Protein AF-A0A6F9C2A6-F1 (afdb_monomer)

Nearest PDB structures (foldseek):
  2x11-assembly1_A  TM=9.414E-01  e=3.893E-32  Homo sapiens
  8tv1-assembly1_C  TM=9.091E-01  e=1.666E-32  Homo sapiens
  3mbw-assembly1_A-2  TM=9.600E-01  e=3.502E-31  Homo sapiens
  4m4p-assembly1_A  TM=8.321E-01  e=1.676E-33  Homo sapiens
  8tv5-assembly1_C  TM=9.048E-01  e=1.154E-29  Homo sapiens

Solvent-accessible surface area (backbone atoms only — not comparable to full-atom values): 20161 Å² total; per-residue (Å²): 140,84,84,82,81,81,77,96,74,82,75,75,74,76,72,77,79,74,82,79,83,78,80,72,76,69,73,76,66,38,57,50,76,64,42,50,46,61,79,46,91,61,87,78,77,54,46,40,38,54,80,77,41,42,40,83,43,82,45,64,50,99,83,70,46,80,30,55,25,41,33,33,64,57,24,81,44,71,90,40,70,26,30,35,30,54,55,76,36,67,45,78,85,48,29,32,40,40,41,39,38,31,31,36,37,43,40,59,90,57,44,89,90,28,86,89,32,42,36,71,44,37,35,38,29,36,30,77,31,79,62,86,72,75,89,74,85,58,74,92,65,47,47,77,74,48,76,47,66,60,91,45,61,29,41,61,68,31,57,74,70,71,47,79,38,78,30,79,49,77,48,75,49,63,68,58,86,52,55,18,32,31,49,33,40,37,37,53,10,22,39,39,33,46,56,35,49,37,29,29,28,40,24,20,71,59,47,75,54,57,41,15,40,36,68,71,40,69,25,42,63,45,86,86,27,65,43,80,42,76,35,43,53,36,72,63,35,39,68,42,89,99,26,68,30,33,34,31,30,28,44,81,20,42,76,47,79,71,40,56,29,33,41,50,35,93,69,33,40,76,57,88,80,43,43,43,71,62,84,60,68,54,81,46,63,53,76,46,80,44,79,47,76,58,95,90,44,82,44,80,44,83,45,76,46,85,54,61,84,46,84,65,85,90,85,69,103,78,80,83,86,82,85,77,95,79,90,82,90,79,92,80,89,81,80,89,80,84,135

Foldseek 3Di:
DDDDDDDPPPPPPVPPPPPPDPPDPPVPPQKDWQDKQFVDPDDQPKAKPPPPQKDWDWDADPVRDIGIKIWGAQLQDAFAWIKIKGFWTFQPPAQKKKKKWKKAFADPVQDPRRPPREDQKKWKWKAADQDDDDSDDDPVRIDTQDIDGFPDHDHPVCVVVVHTDIGIDMTMDGSHDHRTMMMMMIDRRTTMMTRIIIMIFGWADWDQDQQWIWHIGGEDNDQFDWAKTFTHHHPQKDFDPPFTWIWTQGRSRDIDDITGHIAGHPQWDDDPSDTDGDQDFDFDWDWDWDWDADPNDIDIDTDTDGDDRDRDDPDDPDDDDDDDDDDDDDDDDDDDDDD

Mean predicted aligned error: 14.37 Å

pLDDT: mean 77.93, std 24.47, range [21.69, 98.69]

Sequence (339 aa):
MGSTSIPCLWITFSLHLCCFMNTGKAQNAKEVILLDSKAQQTELEWISSPPGGWEEISGLDENYTPIRTYQVCQVMEPNQNNWLRTSWIEKGDAQRIFVELKFTLRDCNSLPGVVGTCKETFNLYYQETDSEVGRNIRENQYVKIDTIAADESFTQGDLGERKMKLNTEVRIIGPLSRRGFYLAFQDVGACIALVSVKVYYKKCWSIIENLATFPDTVTGSEFSSLVEVEGMCVSDAEEEADNSPKMHCSAEGEWLVPIGKCICKAGFHQKGDACERECSYIHLALSSLYTVLIGGITFSILCYTPIFSIEKYYSAPNIVLIRGNRKLIGKQKMCLIQM

Secondary structure (DSSP, 8-state):
-------S-SSSSSSSSSSS---------SEEEEEETTT--S---PEEESTTSSEEEEEE-TT--EEEEEEEE-TTSSS--EEEEPPPEE-TT-SSEEEEEEEEEB-GGGSTT-TTT-BSEEEEEEEEESS---S---GGGPEEEEEEE-SS-B-HHHHHTT----EEEEEEE----SSEEEEEEEESSBEEEEEEEEEEEEEEPPEEETTEEE--EEPPSSTT-EEEEE-EEPTTEEEPTT---EEEEETTS-B---B--EEEPTTEEEETTEEEE---EEEEEEEEEEEEEETTEEEEEEEEEEEEEEE-----S------S---------------

Radius of gyration: 35.8 Å; Cα contacts (8 Å, |Δi|>4): 681; chains: 1; bounding box: 60×55×118 Å

Structure (mmCIF, N/CA/C/O backbone):
data_AF-A0A6F9C2A6-F1
#
_entry.id   AF-A0A6F9C2A6-F1
#
loop_
_atom_site.group_PDB
_atom_site.id
_atom_site.type_symbol
_atom_site.label_atom_id
_atom_site.label_alt_id
_atom_site.label_comp_id
_atom_site.label_asym_id
_atom_site.label_entity_id
_atom_site.label_seq_id
_atom_site.pdbx_PDB_ins_code
_atom_site.Cartn_x
_atom_site.Cartn_y
_atom_site.Cartn_z
_atom_site.occupancy
_atom_site.B_iso_or_equiv
_atom_site.auth_seq_id
_atom_site.auth_comp_id
_atom_site.auth_asym_id
_atom_site.auth_atom_id
_atom_site.pdbx_PDB_model_num
ATOM 1 N N . MET A 1 1 ? 27.501 33.422 66.202 1.00 31.44 1 MET A N 1
ATOM 2 C CA . MET A 1 1 ? 28.037 33.550 64.829 1.00 31.44 1 MET A CA 1
ATOM 3 C C . MET A 1 1 ? 28.208 32.131 64.319 1.00 31.44 1 MET A C 1
ATOM 5 O O . MET A 1 1 ? 29.093 31.449 64.793 1.00 31.44 1 MET A O 1
ATOM 9 N N . GLY A 1 2 ? 27.303 31.516 63.576 1.00 32.81 2 GLY A N 1
ATOM 10 C CA . GLY A 1 2 ? 26.511 31.996 62.453 1.00 32.81 2 GLY A CA 1
ATOM 11 C C . GLY A 1 2 ? 26.635 30.885 61.408 1.00 32.81 2 GLY A C 1
ATOM 12 O O . GLY A 1 2 ? 27.540 30.933 60.589 1.00 32.81 2 GLY A O 1
ATOM 13 N N . SER A 1 3 ? 25.816 29.837 61.522 1.00 27.33 3 SER A N 1
ATOM 14 C CA . SER A 1 3 ? 25.705 28.789 60.503 1.00 27.33 3 SER A CA 1
ATOM 15 C C . SER A 1 3 ? 24.346 28.967 59.843 1.00 27.33 3 SER A C 1
ATOM 17 O O . SER A 1 3 ? 23.304 28.652 60.413 1.00 27.33 3 SER A O 1
ATOM 19 N N . THR A 1 4 ? 24.364 29.628 58.694 1.00 31.27 4 THR A N 1
ATOM 20 C CA . THR A 1 4 ? 23.200 29.903 57.858 1.00 31.27 4 THR A CA 1
ATOM 21 C C . THR A 1 4 ? 22.890 28.665 57.023 1.00 31.27 4 THR A C 1
ATOM 23 O O . THR A 1 4 ? 23.599 28.384 56.058 1.00 31.27 4 THR A O 1
ATOM 26 N N . SER A 1 5 ? 21.836 27.925 57.377 1.00 34.53 5 SER A N 1
ATOM 27 C CA . SER A 1 5 ? 21.241 26.934 56.479 1.00 34.53 5 SER A CA 1
ATOM 28 C C . SER A 1 5 ? 20.410 27.656 55.419 1.00 34.53 5 SER A C 1
ATOM 30 O O . SER A 1 5 ? 19.420 28.317 55.736 1.00 34.53 5 SER A O 1
ATOM 32 N N . ILE A 1 6 ? 20.829 27.539 54.165 1.00 39.66 6 ILE A N 1
ATOM 33 C CA . ILE A 1 6 ? 20.101 28.036 52.997 1.00 39.66 6 ILE A CA 1
ATOM 34 C C . ILE A 1 6 ? 18.871 27.129 52.782 1.00 39.66 6 ILE A C 1
ATOM 36 O O . ILE A 1 6 ? 19.017 25.905 52.830 1.00 39.66 6 ILE A O 1
ATOM 40 N N . PRO A 1 7 ? 17.660 27.683 52.590 1.00 38.56 7 PRO A N 1
ATOM 41 C CA . PRO A 1 7 ? 16.431 26.904 52.570 1.00 38.56 7 PRO A CA 1
ATOM 42 C C . PRO A 1 7 ? 16.223 26.179 51.235 1.00 38.56 7 PRO A C 1
ATOM 44 O O . PRO A 1 7 ? 16.373 26.738 50.148 1.00 38.56 7 PRO A O 1
ATOM 47 N N . CYS A 1 8 ? 15.821 24.918 51.360 1.00 41.38 8 CYS A N 1
ATOM 48 C CA . CYS A 1 8 ? 15.476 23.960 50.315 1.00 41.38 8 CYS A CA 1
ATOM 49 C C . CYS A 1 8 ? 14.142 24.337 49.629 1.00 41.38 8 CYS A C 1
ATOM 51 O O . CYS A 1 8 ? 13.140 23.644 49.773 1.00 41.38 8 CYS A O 1
ATOM 53 N N . LEU A 1 9 ? 14.094 25.490 48.953 1.00 39.38 9 LEU A N 1
ATOM 54 C CA . LEU A 1 9 ? 12.869 26.053 48.353 1.00 39.38 9 LEU A CA 1
ATOM 55 C C . LEU A 1 9 ? 12.968 26.311 46.839 1.00 39.38 9 LEU A C 1
ATOM 57 O O . LEU A 1 9 ? 12.083 26.929 46.263 1.00 39.38 9 LEU A O 1
ATOM 61 N N . TRP A 1 10 ? 14.014 25.805 46.177 1.00 36.22 10 TRP A N 1
ATOM 62 C CA . TRP A 1 10 ? 14.260 26.035 44.743 1.00 36.22 10 TRP A CA 1
ATOM 63 C C . TRP A 1 10 ? 14.290 24.757 43.888 1.00 36.22 10 TRP A C 1
ATOM 65 O O . TRP A 1 10 ? 14.715 24.797 42.739 1.00 36.22 10 TRP A O 1
ATOM 75 N N . ILE A 1 11 ? 13.816 23.619 44.415 1.00 42.59 11 ILE A N 1
ATOM 76 C CA . ILE A 1 11 ? 13.741 22.347 43.661 1.00 42.59 11 ILE A CA 1
ATOM 77 C C . ILE A 1 11 ? 12.289 21.951 43.326 1.00 42.59 11 ILE A C 1
ATOM 79 O O . ILE A 1 11 ? 12.055 21.112 42.463 1.00 42.59 11 ILE A O 1
ATOM 83 N N . THR A 1 12 ? 11.283 22.606 43.910 1.00 43.72 12 THR A N 1
ATOM 84 C CA . THR A 1 12 ? 9.866 22.270 43.675 1.00 43.72 12 THR A CA 1
ATOM 85 C C . THR A 1 12 ? 9.203 23.051 42.536 1.00 43.72 12 THR A C 1
ATOM 87 O O . THR A 1 12 ? 8.093 22.706 42.147 1.00 43.72 12 THR A O 1
ATOM 90 N N . PHE A 1 13 ? 9.867 24.051 41.942 1.00 38.31 13 PHE A N 1
ATOM 91 C CA . PHE A 1 13 ? 9.277 24.862 40.863 1.00 38.31 13 PHE A CA 1
ATOM 92 C C . PHE A 1 13 ? 9.618 24.375 39.438 1.00 38.31 13 PHE A C 1
ATOM 94 O O . PHE A 1 13 ? 8.972 24.784 38.479 1.00 38.31 13 PHE A O 1
ATOM 101 N N . SER A 1 14 ? 10.562 23.439 39.282 1.00 42.00 14 SER A N 1
ATOM 102 C CA . SER A 1 14 ? 10.986 22.928 37.962 1.00 42.00 14 SER A CA 1
ATOM 103 C C . SER A 1 14 ? 10.338 21.598 37.551 1.00 42.00 14 SER A C 1
ATOM 105 O O . SER A 1 14 ? 10.599 21.112 36.456 1.00 42.00 14 SER A O 1
ATOM 107 N N . LEU A 1 15 ? 9.479 21.007 38.392 1.00 39.06 15 LEU A N 1
ATOM 108 C CA . LEU A 1 15 ? 8.750 19.764 38.077 1.00 39.06 15 LEU A CA 1
ATOM 109 C C . LEU A 1 15 ? 7.266 19.967 37.727 1.00 39.06 15 LEU A C 1
ATOM 111 O O . LEU A 1 15 ? 6.595 19.012 37.348 1.00 39.06 15 LEU A O 1
ATOM 115 N N . HIS A 1 16 ? 6.753 21.200 37.779 1.00 40.81 16 HIS A N 1
ATOM 116 C CA . HIS A 1 16 ? 5.361 21.509 37.419 1.00 40.81 16 HIS A CA 1
ATOM 117 C C . HIS A 1 16 ? 5.175 22.180 36.052 1.00 40.81 16 HIS A C 1
ATOM 119 O O . HIS A 1 16 ? 4.058 22.545 35.700 1.00 40.81 16 HIS A O 1
ATOM 125 N N . LEU A 1 17 ? 6.232 22.252 35.237 1.00 41.78 17 LEU A N 1
ATOM 126 C CA . LEU A 1 17 ? 6.160 22.776 33.869 1.00 41.78 17 LEU A CA 1
ATOM 127 C C . LEU A 1 17 ? 6.695 21.801 32.804 1.00 41.78 17 LEU A C 1
ATOM 129 O O . LEU A 1 17 ? 7.144 22.234 31.750 1.00 41.78 17 LEU A O 1
ATOM 133 N N . CYS A 1 18 ? 6.651 20.489 33.071 1.00 36.38 18 CYS A N 1
ATOM 134 C CA . CYS A 1 18 ? 7.039 19.456 32.095 1.00 36.38 18 CYS A CA 1
ATOM 135 C C . CYS A 1 18 ? 5.979 18.360 31.867 1.00 36.38 18 CYS A C 1
ATOM 137 O O . CYS A 1 18 ? 6.211 17.445 31.087 1.00 36.38 18 CYS A O 1
ATOM 139 N N . CYS A 1 19 ? 4.808 18.446 32.512 1.00 38.97 19 CYS A N 1
ATOM 140 C CA . CYS A 1 19 ? 3.733 17.452 32.351 1.00 38.97 19 CYS A CA 1
ATOM 141 C C . CYS A 1 19 ? 2.502 17.970 31.594 1.00 38.97 19 CYS A C 1
ATOM 143 O O . CYS A 1 19 ? 1.494 17.272 31.527 1.00 38.97 19 CYS A O 1
ATOM 145 N N . PHE A 1 20 ? 2.566 19.161 30.998 1.00 41.53 20 PHE A N 1
ATOM 146 C CA . PHE A 1 20 ? 1.527 19.627 30.085 1.00 41.53 20 PHE A CA 1
ATOM 147 C C . PHE A 1 20 ? 2.041 19.572 28.649 1.00 41.53 20 PHE A C 1
ATOM 149 O O . PHE A 1 20 ? 3.034 20.208 28.319 1.00 41.53 20 PHE A O 1
ATOM 156 N N . MET A 1 21 ? 1.292 18.835 27.823 1.00 40.78 21 MET A N 1
ATOM 157 C CA . MET A 1 21 ? 1.439 18.666 26.371 1.00 40.78 21 MET A CA 1
ATOM 158 C C . MET A 1 21 ? 2.407 17.568 25.914 1.00 40.78 21 MET A C 1
ATOM 160 O O . MET A 1 21 ? 3.351 17.800 25.171 1.00 40.78 21 MET A O 1
ATOM 164 N N . ASN A 1 22 ? 2.065 16.328 26.255 1.00 41.03 22 ASN A N 1
ATOM 165 C CA . ASN A 1 22 ? 2.162 15.237 25.287 1.00 41.03 22 ASN A CA 1
ATOM 166 C C . ASN A 1 22 ? 0.854 14.435 25.312 1.00 41.03 22 ASN A C 1
ATOM 168 O O . ASN A 1 22 ? 0.813 13.256 25.645 1.00 41.03 22 ASN A O 1
ATOM 172 N N . THR A 1 23 ? -0.255 15.091 24.956 1.00 39.47 23 THR A N 1
ATOM 173 C CA . THR A 1 23 ? -1.352 14.354 24.325 1.00 39.47 23 THR A CA 1
ATOM 174 C C . THR A 1 23 ? -0.844 14.001 22.941 1.00 39.47 23 THR A C 1
ATOM 176 O O . THR A 1 23 ? -0.934 14.805 22.010 1.00 39.47 23 THR A O 1
ATOM 179 N N . GLY A 1 24 ? -0.213 12.833 22.841 1.00 35.81 24 GLY A N 1
ATOM 180 C CA . GLY A 1 24 ? 0.103 12.234 21.564 1.00 35.81 24 GLY A CA 1
ATOM 181 C C . GLY A 1 24 ? -1.188 12.153 20.766 1.00 35.81 24 GLY A C 1
ATOM 182 O O . GLY A 1 24 ? -1.996 11.254 20.969 1.00 35.81 24 GLY A O 1
ATOM 183 N N . LYS A 1 25 ? -1.369 13.071 19.814 1.00 37.00 25 LYS A N 1
ATOM 184 C CA . LYS A 1 25 ? -1.994 12.687 18.558 1.00 37.00 25 LYS A CA 1
ATOM 185 C C . LYS A 1 25 ? -1.017 11.701 17.937 1.00 37.00 25 LYS A C 1
ATOM 187 O O . LYS A 1 25 ? -0.197 12.075 17.105 1.00 37.00 25 LYS A O 1
ATOM 192 N N . ALA A 1 26 ? -1.077 10.447 18.381 1.00 37.69 26 ALA A N 1
ATOM 193 C CA . ALA A 1 26 ? -0.780 9.362 17.478 1.00 37.69 26 ALA A CA 1
ATOM 194 C C . ALA A 1 26 ? -1.750 9.601 16.322 1.00 37.69 26 ALA A C 1
ATOM 196 O O . ALA A 1 26 ? -2.958 9.412 16.463 1.00 37.69 26 ALA A O 1
ATOM 197 N N . GLN A 1 27 ? -1.254 10.170 15.222 1.00 42.03 27 GLN A N 1
ATOM 198 C CA . GLN A 1 27 ? -1.926 9.983 13.952 1.00 42.03 27 GLN A CA 1
ATOM 199 C C . GLN A 1 27 ? -2.046 8.471 13.839 1.00 42.03 27 GLN A C 1
ATOM 201 O O . GLN A 1 27 ? -1.038 7.793 13.655 1.00 42.03 27 GLN A O 1
ATOM 206 N N . ASN A 1 28 ? -3.247 7.950 14.090 1.00 50.88 28 ASN A N 1
ATOM 207 C CA . ASN A 1 28 ? -3.578 6.560 13.850 1.00 50.88 28 ASN A CA 1
ATOM 208 C C . ASN A 1 28 ? -3.325 6.373 12.359 1.00 50.88 28 ASN A C 1
ATOM 210 O O . ASN A 1 28 ? -4.127 6.807 11.530 1.00 50.88 28 ASN A O 1
ATOM 214 N N . ALA A 1 29 ? -2.133 5.889 12.013 1.00 61.62 29 ALA A N 1
ATOM 215 C CA . ALA A 1 29 ? -1.739 5.708 10.635 1.00 61.62 29 ALA A CA 1
ATOM 216 C C . ALA A 1 29 ? -2.679 4.644 10.092 1.00 61.62 29 ALA A C 1
ATOM 218 O O . ALA A 1 29 ? -2.514 3.475 10.404 1.00 61.62 29 ALA A O 1
ATOM 219 N N . LYS A 1 30 ? -3.710 5.041 9.338 1.00 84.06 30 LYS A N 1
ATOM 220 C CA . LYS A 1 30 ? -4.773 4.157 8.811 1.00 84.06 30 LYS A CA 1
ATOM 221 C C . LYS A 1 30 ? -4.236 2.982 7.982 1.00 84.06 30 LYS A C 1
ATOM 223 O O . LYS A 1 30 ? -4.985 2.084 7.616 1.00 84.06 30 LYS A O 1
ATOM 228 N N . GLU A 1 31 ? -2.949 3.027 7.664 1.00 93.00 31 GLU A N 1
ATOM 229 C CA . GLU A 1 31 ? -2.211 2.126 6.805 1.00 93.00 31 GLU A CA 1
ATOM 230 C C . GLU A 1 31 ? -1.308 1.220 7.643 1.00 93.00 31 GLU A C 1
ATOM 232 O O . GLU A 1 31 ? -0.523 1.688 8.469 1.00 93.00 31 GLU A O 1
ATOM 237 N N . VAL A 1 32 ? -1.376 -0.080 7.382 1.00 93.94 32 VAL A N 1
ATOM 238 C CA . VAL A 1 32 ? -0.422 -1.064 7.885 1.00 93.94 32 VAL A CA 1
ATOM 239 C C . VAL A 1 32 ? 0.526 -1.416 6.748 1.00 93.94 32 VAL A C 1
ATOM 241 O O . VAL A 1 32 ? 0.108 -1.966 5.727 1.00 93.94 32 VAL A O 1
ATOM 244 N N . ILE A 1 33 ? 1.799 -1.063 6.919 1.00 94.94 33 ILE A N 1
ATOM 245 C CA . ILE A 1 33 ? 2.839 -1.246 5.906 1.00 94.94 33 ILE A CA 1
ATOM 246 C C . ILE A 1 33 ? 3.288 -2.707 5.874 1.00 94.94 33 ILE A C 1
ATOM 248 O O . ILE A 1 33 ? 3.678 -3.260 6.898 1.00 94.94 33 ILE A O 1
ATOM 252 N N . LEU A 1 34 ? 3.252 -3.308 4.686 1.00 94.81 34 LEU A N 1
ATOM 253 C CA . LEU A 1 34 ? 3.754 -4.656 4.408 1.00 94.81 34 LEU A CA 1
ATOM 254 C C . LEU A 1 34 ? 5.145 -4.634 3.764 1.00 94.81 34 LEU A C 1
ATOM 256 O O . LEU A 1 34 ? 5.946 -5.536 3.982 1.00 94.81 34 LEU A O 1
ATOM 260 N N . LEU A 1 35 ? 5.431 -3.606 2.964 1.00 95.00 35 LEU A N 1
ATOM 261 C CA . LEU A 1 35 ? 6.734 -3.368 2.347 1.00 95.00 35 LEU A CA 1
ATOM 262 C C . LEU A 1 35 ? 6.941 -1.861 2.206 1.00 95.00 35 LEU A C 1
ATOM 264 O O . LEU A 1 35 ? 6.051 -1.162 1.730 1.00 95.00 35 LEU A O 1
ATOM 268 N N . ASP A 1 36 ? 8.121 -1.373 2.566 1.00 94.25 36 ASP A N 1
ATOM 269 C CA . ASP A 1 36 ? 8.571 -0.022 2.238 1.00 94.25 36 ASP A CA 1
ATOM 270 C C . ASP A 1 36 ? 10.047 -0.082 1.846 1.00 94.25 36 ASP A C 1
ATOM 272 O O . ASP A 1 36 ? 10.926 -0.276 2.690 1.00 94.25 36 ASP A O 1
ATOM 276 N N . SER A 1 37 ? 10.316 0.071 0.549 1.00 93.12 37 SER A N 1
ATOM 277 C CA . SER A 1 37 ? 11.676 -0.013 0.015 1.00 93.12 37 SER A CA 1
ATOM 278 C C . SER A 1 37 ? 12.589 1.122 0.492 1.00 93.12 37 SER A C 1
ATOM 280 O O . SER A 1 37 ? 13.805 0.965 0.447 1.00 93.12 37 SER A O 1
ATOM 282 N N . LYS A 1 38 ? 12.044 2.260 0.949 1.00 89.06 38 LYS A N 1
ATOM 283 C CA . LYS A 1 38 ? 12.845 3.379 1.476 1.00 89.06 38 LYS A CA 1
ATOM 284 C C . LYS A 1 38 ? 13.252 3.180 2.929 1.00 89.06 38 LYS A C 1
ATOM 286 O O . LYS A 1 38 ? 14.298 3.674 3.338 1.00 89.06 38 LYS A O 1
ATOM 291 N N . ALA A 1 39 ? 12.436 2.475 3.709 1.00 83.06 39 ALA A N 1
ATOM 292 C CA . ALA A 1 39 ? 12.723 2.209 5.117 1.00 83.06 39 ALA A CA 1
ATOM 293 C C . ALA A 1 39 ? 13.878 1.206 5.308 1.00 83.06 39 ALA A C 1
ATOM 295 O O . ALA A 1 39 ? 14.475 1.135 6.385 1.00 83.06 39 ALA A O 1
ATOM 296 N N . GLN A 1 40 ? 14.205 0.429 4.273 1.00 73.69 40 GLN A N 1
ATOM 297 C CA . GLN A 1 40 ? 15.212 -0.619 4.339 1.00 73.69 40 GLN A CA 1
ATOM 298 C C . GLN A 1 40 ? 16.614 -0.066 4.032 1.00 73.69 40 GLN A C 1
ATOM 300 O O . GLN A 1 40 ? 16.921 0.343 2.917 1.00 73.69 40 GLN A O 1
ATOM 305 N N . GLN A 1 41 ? 17.484 -0.055 5.047 1.00 63.56 41 GLN A N 1
ATOM 306 C CA . GLN A 1 41 ? 18.858 0.466 4.932 1.00 63.56 41 GLN A CA 1
ATOM 307 C C . GLN A 1 41 ? 19.844 -0.552 4.312 1.00 63.56 41 GLN A C 1
ATOM 309 O O . GLN A 1 41 ? 20.916 -0.180 3.825 1.00 63.56 41 GLN A O 1
ATOM 314 N N . THR A 1 42 ? 19.497 -1.842 4.312 1.00 71.44 42 THR A N 1
ATOM 315 C CA . THR A 1 42 ? 20.293 -2.943 3.734 1.00 71.44 42 THR A CA 1
ATOM 316 C C . THR A 1 42 ? 19.862 -3.270 2.301 1.00 71.44 42 THR A C 1
ATOM 318 O O . THR A 1 42 ? 18.894 -2.699 1.809 1.00 71.44 42 THR A O 1
ATOM 321 N N . GLU A 1 43 ? 20.582 -4.176 1.625 1.00 70.69 43 GLU A N 1
ATOM 322 C CA . GLU A 1 43 ? 20.183 -4.700 0.307 1.00 70.69 43 GLU A CA 1
ATOM 323 C C . GLU A 1 43 ? 18.732 -5.195 0.347 1.00 70.69 43 GLU A C 1
ATOM 325 O O . GLU A 1 43 ? 18.328 -5.879 1.290 1.00 70.69 43 GLU A O 1
ATOM 330 N N . LEU A 1 44 ? 17.945 -4.799 -0.660 1.00 76.44 44 LEU A N 1
ATOM 331 C CA . LEU A 1 44 ? 16.545 -5.212 -0.802 1.00 76.44 44 LEU A CA 1
ATOM 332 C C . LEU A 1 44 ? 16.442 -6.677 -1.266 1.00 76.44 44 LEU A C 1
ATOM 334 O O . LEU A 1 44 ? 15.405 -7.309 -1.075 1.00 76.44 44 LEU A O 1
ATOM 338 N N . GLU A 1 45 ? 17.523 -7.209 -1.851 1.00 85.25 45 GLU A N 1
ATOM 339 C CA . GLU A 1 45 ? 17.657 -8.576 -2.377 1.00 85.25 45 GLU A CA 1
ATOM 340 C C . GLU A 1 45 ? 16.587 -8.959 -3.418 1.00 85.25 45 GLU A C 1
ATOM 342 O O . GLU A 1 45 ? 16.242 -10.133 -3.589 1.00 85.25 45 GLU A O 1
ATOM 347 N N . TRP A 1 46 ? 16.060 -7.973 -4.150 1.00 94.19 46 TRP A N 1
ATOM 348 C CA . TRP A 1 46 ? 15.112 -8.236 -5.227 1.00 94.19 46 TRP A CA 1
ATOM 349 C C . TRP A 1 46 ? 15.802 -8.909 -6.407 1.00 94.19 46 TRP A C 1
ATOM 351 O O . TRP A 1 46 ? 16.989 -8.726 -6.679 1.00 94.19 46 TRP A O 1
ATOM 361 N N . ILE A 1 47 ? 15.039 -9.727 -7.121 1.00 94.81 47 ILE A N 1
ATOM 362 C CA . ILE A 1 47 ? 15.586 -10.583 -8.166 1.00 94.81 47 ILE A CA 1
ATOM 363 C C . ILE A 1 47 ? 15.353 -9.943 -9.523 1.00 94.81 47 ILE A C 1
ATOM 365 O O . ILE A 1 47 ? 14.212 -9.760 -9.942 1.00 94.81 47 ILE A O 1
ATOM 369 N N . SER A 1 48 ? 16.455 -9.662 -10.209 1.00 95.44 48 SER A N 1
ATOM 370 C CA . SER A 1 48 ? 16.491 -9.176 -11.586 1.00 95.44 48 SER A CA 1
ATOM 371 C C . SER A 1 48 ? 16.661 -10.351 -12.558 1.00 95.44 48 SER A C 1
ATOM 373 O O . SER A 1 48 ? 17.504 -11.230 -12.343 1.00 95.44 48 SER A O 1
ATOM 375 N N . SER A 1 49 ? 15.842 -10.404 -13.610 1.00 95.00 49 SER A N 1
ATOM 376 C CA . SER A 1 49 ? 15.910 -11.417 -14.666 1.00 95.00 49 SER A CA 1
ATOM 377 C C . SER A 1 49 ? 15.642 -10.791 -16.043 1.00 95.00 49 SER A C 1
ATOM 379 O O . SER A 1 49 ? 14.563 -10.235 -16.235 1.00 95.00 49 SER A O 1
ATOM 381 N N . PRO A 1 50 ? 16.572 -10.891 -17.010 1.00 94.38 50 PRO A N 1
ATOM 382 C CA . PRO A 1 50 ? 17.923 -11.440 -16.873 1.00 94.38 50 PRO A CA 1
ATOM 383 C C . PRO A 1 50 ? 18.792 -10.618 -15.896 1.00 94.38 50 PRO A C 1
ATOM 385 O O . PRO A 1 50 ? 18.497 -9.449 -15.644 1.00 94.38 50 PRO A O 1
ATOM 388 N N . PRO A 1 51 ? 19.869 -11.201 -15.331 1.00 90.62 51 PRO A N 1
ATOM 389 C CA . PRO A 1 51 ? 20.818 -10.439 -14.523 1.00 90.62 51 PRO A CA 1
ATOM 390 C C . PRO A 1 51 ? 21.382 -9.254 -15.319 1.00 90.62 51 PRO A C 1
ATOM 392 O O . PRO A 1 51 ? 21.815 -9.437 -16.455 1.00 90.62 51 PRO A O 1
ATOM 395 N N . GLY A 1 52 ? 21.377 -8.057 -14.729 1.00 85.56 52 GLY A N 1
ATOM 396 C CA . GLY A 1 52 ? 21.797 -6.818 -15.401 1.00 85.56 52 GLY A CA 1
ATOM 397 C C . GLY A 1 52 ? 20.698 -6.119 -16.214 1.00 85.56 52 GLY A C 1
ATOM 398 O O . GLY A 1 52 ? 20.964 -5.082 -16.810 1.00 85.56 52 GLY A O 1
ATOM 399 N N . GLY A 1 53 ? 19.469 -6.653 -16.235 1.00 92.31 53 GLY A N 1
ATOM 400 C CA . GLY A 1 53 ? 18.298 -5.933 -16.742 1.00 92.31 53 GLY A CA 1
ATOM 401 C C . GLY A 1 53 ? 17.976 -4.742 -15.842 1.00 92.31 53 GLY A C 1
ATOM 402 O O . GLY A 1 53 ? 18.248 -3.592 -16.175 1.00 92.31 53 GLY A O 1
ATOM 403 N N . TRP A 1 54 ? 17.447 -5.046 -14.658 1.00 96.25 54 TRP A N 1
ATOM 404 C CA . TRP A 1 54 ? 17.317 -4.082 -13.568 1.00 96.25 54 TRP A CA 1
ATOM 405 C C . TRP A 1 54 ? 18.560 -4.081 -12.688 1.00 96.25 54 TRP A C 1
ATOM 407 O O . TRP A 1 54 ? 19.018 -5.148 -12.263 1.00 96.25 54 TRP A O 1
ATOM 417 N N . GLU A 1 55 ? 19.055 -2.889 -12.377 1.00 95.00 55 GLU A N 1
ATOM 418 C CA . GLU A 1 55 ? 20.233 -2.663 -11.544 1.00 95.00 55 GLU A CA 1
ATOM 419 C C . GLU A 1 55 ? 19.856 -1.906 -10.272 1.00 95.00 55 GLU A C 1
ATOM 421 O O . GLU A 1 55 ? 19.129 -0.913 -10.320 1.00 95.00 55 GLU A O 1
ATOM 426 N N . GLU A 1 56 ? 20.366 -2.371 -9.131 1.00 92.81 56 GLU A N 1
ATOM 427 C CA . GLU A 1 56 ? 20.251 -1.650 -7.865 1.00 92.81 56 GLU A CA 1
ATOM 428 C C . GLU A 1 56 ? 21.289 -0.527 -7.821 1.00 92.81 56 GLU A C 1
ATOM 430 O O . GLU A 1 56 ? 22.485 -0.762 -8.005 1.00 92.81 56 GLU A O 1
ATOM 435 N N . ILE A 1 57 ? 20.838 0.694 -7.554 1.00 90.50 57 ILE A N 1
ATOM 436 C CA . ILE A 1 57 ? 21.689 1.872 -7.417 1.00 90.50 57 ILE A CA 1
ATOM 437 C C . ILE A 1 57 ? 21.361 2.622 -6.123 1.00 90.50 57 ILE A C 1
ATOM 439 O O . ILE A 1 57 ? 20.241 2.589 -5.612 1.00 90.50 57 ILE A O 1
ATOM 443 N N . SER A 1 58 ? 22.351 3.331 -5.589 1.00 87.94 58 SER A N 1
ATOM 444 C CA . SER A 1 58 ? 22.138 4.239 -4.461 1.00 87.94 58 SER A CA 1
ATOM 445 C C . SER A 1 58 ? 21.644 5.591 -4.972 1.00 87.94 58 SER A C 1
ATOM 447 O O . SER A 1 58 ? 22.305 6.230 -5.792 1.00 87.94 58 SER A O 1
ATOM 449 N N . GLY A 1 59 ? 20.501 6.039 -4.464 1.00 83.88 59 GLY A N 1
ATOM 450 C CA . GLY A 1 59 ? 19.902 7.342 -4.732 1.00 83.88 59 GLY A CA 1
ATOM 451 C C . GLY A 1 59 ? 19.771 8.198 -3.471 1.00 83.88 59 GLY A C 1
ATOM 452 O O . GLY A 1 59 ? 20.144 7.794 -2.369 1.00 83.88 59 GLY A O 1
ATOM 453 N N . LEU A 1 60 ? 19.217 9.396 -3.644 1.00 83.56 60 LEU A N 1
ATOM 454 C CA . LEU A 1 60 ? 18.789 10.272 -2.555 1.00 83.56 60 LEU A CA 1
ATOM 455 C C . LEU A 1 60 ? 17.291 10.528 -2.703 1.00 83.56 60 LEU A C 1
ATOM 457 O O . LEU A 1 60 ? 16.803 10.698 -3.822 1.00 83.56 60 LEU A O 1
ATOM 461 N N . ASP A 1 61 ? 16.566 10.551 -1.591 1.00 80.31 61 ASP A N 1
ATOM 462 C CA . ASP A 1 61 ? 15.171 10.982 -1.589 1.00 80.31 61 ASP A CA 1
ATOM 463 C C . ASP A 1 61 ? 15.037 12.519 -1.554 1.00 80.31 61 ASP A C 1
ATOM 465 O O . ASP A 1 61 ? 16.024 13.256 -1.544 1.00 80.31 61 ASP A O 1
ATOM 469 N N . GLU A 1 62 ? 13.796 13.015 -1.529 1.00 80.62 62 GLU A N 1
ATOM 470 C CA . GLU A 1 62 ? 13.471 14.450 -1.452 1.00 80.62 62 GLU A CA 1
ATOM 471 C C . GLU A 1 62 ? 14.079 15.148 -0.219 1.00 80.62 62 GLU A C 1
ATOM 473 O O . GLU A 1 62 ? 14.329 16.352 -0.248 1.00 80.62 62 GLU A O 1
ATOM 478 N N . ASN A 1 63 ? 14.348 14.390 0.849 1.00 83.75 63 ASN A N 1
ATOM 479 C CA . ASN A 1 63 ? 14.935 14.865 2.099 1.00 83.75 63 ASN A CA 1
ATOM 480 C C . ASN A 1 63 ? 16.453 14.631 2.164 1.00 83.75 63 ASN A C 1
ATOM 482 O O . ASN A 1 63 ? 17.041 14.762 3.237 1.00 83.75 63 ASN A O 1
ATOM 486 N N . TYR A 1 64 ? 17.097 14.292 1.040 1.00 81.75 64 TYR A N 1
ATOM 487 C CA . TYR A 1 64 ? 18.524 13.961 0.950 1.00 81.75 64 TYR A CA 1
ATOM 488 C C . TYR A 1 64 ? 18.944 12.748 1.792 1.00 81.75 64 TYR A C 1
ATOM 490 O O . TYR A 1 64 ? 20.114 12.603 2.155 1.00 81.75 64 TYR A O 1
ATOM 498 N N . THR A 1 65 ? 18.007 11.851 2.082 1.00 85.88 65 THR A N 1
ATOM 499 C CA . THR A 1 65 ? 18.290 10.584 2.752 1.00 85.88 65 THR A CA 1
ATOM 500 C C . THR A 1 65 ? 18.783 9.574 1.717 1.00 85.88 65 THR A C 1
ATOM 502 O O . THR A 1 65 ? 18.140 9.423 0.674 1.00 85.88 65 THR A O 1
ATOM 505 N N . PRO A 1 66 ? 19.900 8.866 1.969 1.00 86.62 66 PRO A N 1
ATOM 506 C CA . PRO A 1 66 ? 20.332 7.762 1.122 1.00 86.62 66 PRO A CA 1
ATOM 507 C C . PRO A 1 66 ? 19.259 6.678 1.047 1.00 86.62 66 PRO A C 1
ATOM 509 O O . PRO A 1 66 ? 18.826 6.158 2.073 1.00 86.62 66 PRO A O 1
ATOM 512 N N . ILE A 1 67 ? 18.857 6.331 -0.170 1.00 89.62 67 ILE A N 1
ATOM 513 C CA . ILE A 1 67 ? 17.879 5.280 -0.459 1.00 89.62 67 ILE A CA 1
ATOM 514 C C . ILE A 1 67 ? 18.437 4.339 -1.522 1.00 89.62 67 ILE A C 1
ATOM 516 O O . ILE A 1 67 ? 19.295 4.721 -2.317 1.00 89.62 67 ILE A O 1
ATOM 520 N N . ARG A 1 68 ? 17.940 3.106 -1.555 1.00 90.00 68 ARG A N 1
ATOM 521 C CA . ARG A 1 68 ? 18.237 2.152 -2.629 1.00 90.00 68 ARG A CA 1
ATOM 522 C C . ARG A 1 68 ? 17.111 2.198 -3.649 1.00 90.00 68 ARG A C 1
ATOM 524 O O . ARG A 1 68 ? 15.939 2.153 -3.278 1.00 90.00 68 ARG A O 1
ATOM 531 N N . THR A 1 69 ? 17.465 2.321 -4.918 1.00 92.25 69 THR A N 1
ATOM 532 C CA . THR A 1 69 ? 16.520 2.396 -6.033 1.00 92.25 69 THR A CA 1
ATOM 533 C C . THR A 1 69 ? 16.898 1.369 -7.094 1.00 92.25 69 THR A C 1
ATOM 535 O O . THR A 1 69 ? 18.031 0.891 -7.134 1.00 92.25 69 THR A O 1
ATOM 538 N N . TYR A 1 70 ? 15.947 1.004 -7.951 1.00 95.50 70 TYR A N 1
ATOM 539 C CA . TYR A 1 70 ? 16.204 0.111 -9.083 1.00 95.50 70 TYR A CA 1
ATOM 540 C C . TYR A 1 70 ? 16.034 0.872 -10.387 1.00 95.50 70 TYR A C 1
ATOM 542 O O . TYR A 1 70 ? 15.029 1.556 -10.566 1.00 95.50 70 TYR A O 1
ATOM 550 N N . GLN A 1 71 ? 16.982 0.745 -11.309 1.00 95.75 71 GLN A N 1
ATOM 551 C CA . GLN A 1 71 ? 16.912 1.391 -12.618 1.00 95.75 71 GLN A CA 1
ATOM 552 C C . GLN A 1 71 ? 17.084 0.398 -13.765 1.00 95.75 71 GLN A C 1
ATOM 554 O O . GLN A 1 71 ? 17.748 -0.627 -13.622 1.00 95.75 71 GLN A O 1
ATOM 559 N N . VAL A 1 72 ? 16.514 0.741 -14.916 1.00 96.56 72 VAL A N 1
ATOM 560 C CA . VAL A 1 72 ? 16.743 0.073 -16.201 1.00 96.56 72 VAL A CA 1
ATOM 561 C C . VAL A 1 72 ? 16.643 1.112 -17.317 1.00 96.56 72 VAL A C 1
ATOM 563 O O . VAL A 1 72 ? 15.803 2.010 -17.268 1.00 96.56 72 VAL A O 1
ATOM 566 N N . CYS A 1 73 ? 17.539 1.037 -18.303 1.00 94.88 73 CYS A N 1
ATOM 567 C CA . CYS A 1 73 ? 17.569 1.972 -19.434 1.00 94.88 73 CYS A CA 1
ATOM 568 C C . CYS A 1 73 ? 18.114 1.302 -20.709 1.00 94.88 73 CYS A C 1
ATOM 570 O O . CYS A 1 73 ? 19.023 1.813 -21.365 1.00 94.88 73 CYS A O 1
ATOM 572 N N . GLN A 1 74 ? 17.565 0.139 -21.075 1.00 93.06 74 GLN A N 1
ATOM 573 C CA . GLN A 1 74 ? 17.966 -0.629 -22.267 1.00 93.06 74 GLN A CA 1
ATOM 574 C C . GLN A 1 74 ? 17.169 -0.217 -23.524 1.00 93.06 74 GLN A C 1
ATOM 576 O O . GLN A 1 74 ? 16.649 -1.035 -24.272 1.00 93.06 74 GLN A O 1
ATOM 581 N N . VAL A 1 75 ? 17.078 1.092 -23.772 1.00 92.81 75 VAL A N 1
ATOM 582 C CA . VAL A 1 75 ? 16.226 1.708 -24.817 1.00 92.81 75 VAL A CA 1
ATOM 583 C C . VAL A 1 75 ? 16.685 1.467 -26.263 1.00 92.81 75 VAL A C 1
ATOM 585 O O . VAL A 1 75 ? 15.918 1.679 -27.203 1.00 92.81 75 VAL A O 1
ATOM 588 N N . MET A 1 76 ? 17.946 1.075 -26.459 1.00 89.56 76 MET A N 1
ATOM 589 C CA . MET A 1 76 ? 18.550 0.884 -27.787 1.00 89.56 76 MET A CA 1
ATOM 590 C C . MET A 1 76 ? 18.238 -0.489 -28.385 1.00 89.56 76 MET A C 1
ATOM 592 O O . MET A 1 76 ? 18.291 -0.668 -29.601 1.00 89.56 76 MET A O 1
ATOM 596 N N . GLU A 1 77 ? 17.938 -1.468 -27.539 1.00 88.06 77 GLU A N 1
ATOM 597 C CA . GLU A 1 77 ? 17.719 -2.842 -27.959 1.00 88.06 77 GLU A CA 1
ATOM 598 C C . GLU A 1 77 ? 16.220 -3.102 -28.184 1.00 88.06 77 GLU A C 1
ATOM 600 O O . GLU A 1 77 ? 15.388 -2.695 -27.373 1.00 88.06 77 GLU A O 1
ATOM 605 N N . PRO A 1 78 ? 15.827 -3.774 -29.279 1.00 88.06 78 PRO A N 1
ATOM 606 C CA . PRO A 1 78 ? 14.437 -4.161 -29.488 1.00 88.06 78 PRO A CA 1
ATOM 607 C C . PRO A 1 78 ? 14.044 -5.348 -28.593 1.00 88.06 78 PRO A C 1
ATOM 609 O O . PRO A 1 78 ? 14.895 -6.121 -28.162 1.00 88.06 78 PRO A O 1
ATOM 612 N N . ASN A 1 79 ? 12.735 -5.555 -28.403 1.00 89.62 79 ASN A N 1
ATOM 613 C CA . ASN A 1 79 ? 12.157 -6.730 -27.726 1.00 89.62 79 ASN A CA 1
ATOM 614 C C . ASN A 1 79 ? 12.678 -6.969 -26.297 1.00 89.62 79 ASN A C 1
ATOM 616 O O . ASN A 1 79 ? 12.911 -8.108 -25.894 1.00 89.62 79 ASN A O 1
ATOM 620 N N . GLN A 1 80 ? 12.843 -5.889 -25.537 1.00 95.44 80 GLN A N 1
ATOM 621 C CA . GLN A 1 80 ? 13.219 -5.947 -24.129 1.00 95.44 80 GLN A CA 1
ATOM 622 C C . GLN A 1 80 ? 12.160 -6.662 -23.283 1.00 95.44 80 GLN A C 1
ATOM 624 O O . GLN A 1 80 ? 10.960 -6.585 -23.560 1.00 95.44 80 GLN A O 1
ATOM 629 N N . ASN A 1 81 ? 12.624 -7.365 -22.251 1.00 96.50 81 ASN A N 1
ATOM 630 C CA . ASN A 1 81 ? 11.784 -8.109 -21.315 1.00 96.50 81 ASN A CA 1
ATOM 631 C C . ASN A 1 81 ? 12.516 -8.268 -19.973 1.00 96.50 81 ASN A C 1
ATOM 633 O O . ASN A 1 81 ? 12.941 -9.363 -19.599 1.00 96.50 81 ASN A O 1
ATOM 637 N N . ASN A 1 82 ? 12.723 -7.148 -19.282 1.00 97.31 82 ASN A N 1
ATOM 638 C CA . ASN A 1 82 ? 13.492 -7.089 -18.042 1.00 97.31 82 ASN A CA 1
ATOM 639 C C . ASN A 1 82 ? 12.553 -7.153 -16.840 1.00 97.31 82 ASN A C 1
ATOM 641 O O . ASN A 1 82 ? 11.771 -6.232 -16.601 1.00 97.31 82 ASN A O 1
ATOM 645 N N . TRP A 1 83 ? 12.653 -8.219 -16.056 1.00 97.81 83 TRP A N 1
ATOM 646 C CA . TRP A 1 83 ? 11.846 -8.441 -14.863 1.00 97.81 83 TRP A CA 1
ATOM 647 C C . TRP A 1 83 ? 12.617 -8.096 -13.596 1.00 97.81 83 TRP A C 1
ATOM 649 O O . TRP A 1 83 ? 13.774 -8.478 -13.432 1.00 97.81 83 TRP A O 1
ATOM 659 N N . LEU A 1 84 ? 11.938 -7.444 -12.663 1.00 97.88 84 LEU A N 1
ATOM 660 C CA . LEU A 1 84 ? 12.380 -7.237 -11.290 1.00 97.88 84 LEU A CA 1
ATOM 661 C C . LEU A 1 84 ? 11.292 -7.750 -10.357 1.00 97.88 84 LEU A C 1
ATOM 663 O O . LEU A 1 84 ? 10.154 -7.303 -10.450 1.00 97.88 84 LEU A O 1
ATOM 667 N N . ARG A 1 85 ? 11.621 -8.673 -9.458 1.00 97.19 85 ARG A N 1
ATOM 668 C CA . ARG A 1 85 ? 10.678 -9.252 -8.493 1.00 97.19 85 ARG A CA 1
ATOM 669 C C . ARG A 1 85 ? 11.075 -8.893 -7.071 1.00 97.19 85 ARG A C 1
ATOM 671 O O . ARG A 1 85 ? 12.229 -9.093 -6.697 1.00 97.19 85 ARG A O 1
ATOM 678 N N . THR A 1 86 ? 10.107 -8.469 -6.265 1.00 96.50 86 THR A N 1
ATOM 679 C CA . THR A 1 86 ? 10.308 -8.215 -4.834 1.00 96.50 86 THR A CA 1
ATOM 680 C C . THR A 1 86 ? 10.648 -9.490 -4.055 1.00 96.50 86 THR A C 1
ATOM 682 O O . THR A 1 86 ? 10.541 -10.618 -4.553 1.00 96.50 86 THR A O 1
ATOM 685 N N . SER A 1 87 ? 11.004 -9.316 -2.785 1.00 94.62 87 SER A N 1
ATOM 686 C CA . SER A 1 87 ? 10.927 -10.380 -1.778 1.00 94.62 87 SER A CA 1
ATOM 687 C C . SER A 1 87 ? 9.469 -10.789 -1.526 1.00 94.62 87 SER A C 1
ATOM 689 O O . SER A 1 87 ? 8.539 -10.109 -1.974 1.00 94.62 87 SER A O 1
ATOM 691 N N . TRP A 1 88 ? 9.263 -11.930 -0.863 1.00 95.38 88 TRP A N 1
ATOM 692 C CA . TRP A 1 88 ? 7.917 -12.418 -0.556 1.00 95.38 88 TRP A CA 1
ATOM 693 C C . TRP A 1 88 ? 7.264 -11.515 0.486 1.00 95.38 88 TRP A C 1
ATOM 695 O O . TRP A 1 88 ? 7.870 -11.218 1.513 1.00 95.38 88 TRP A O 1
ATOM 705 N N . ILE A 1 89 ? 6.042 -11.075 0.208 1.00 95.94 89 ILE A N 1
ATOM 706 C CA . ILE A 1 89 ? 5.285 -10.174 1.070 1.00 95.94 89 ILE A CA 1
ATOM 707 C C . ILE A 1 89 ? 4.178 -10.991 1.725 1.00 95.94 89 ILE A C 1
ATOM 709 O O . ILE A 1 89 ? 3.280 -11.499 1.048 1.00 95.94 89 ILE A O 1
ATOM 713 N N . GLU A 1 90 ? 4.237 -11.124 3.046 1.00 96.00 90 GLU A N 1
ATOM 714 C CA . GLU A 1 90 ? 3.160 -11.738 3.815 1.00 96.00 90 GLU A CA 1
ATOM 715 C C . GLU A 1 90 ? 1.942 -10.806 3.825 1.00 96.00 90 GLU A C 1
ATOM 717 O O . GLU A 1 90 ? 2.060 -9.621 4.138 1.00 96.00 90 GLU A O 1
ATOM 722 N N . LYS A 1 91 ? 0.755 -11.321 3.472 1.00 94.00 91 LYS A N 1
ATOM 723 C CA . LYS A 1 91 ? -0.450 -10.475 3.402 1.00 94.00 91 LYS A CA 1
ATOM 724 C C . LYS A 1 91 ? -1.100 -10.244 4.772 1.00 94.00 91 LYS A C 1
ATOM 726 O O . LYS A 1 91 ? -1.848 -9.284 4.939 1.00 94.00 91 LYS A O 1
ATOM 731 N N . GLY A 1 92 ? -0.885 -11.158 5.724 1.00 92.38 92 GLY A N 1
ATOM 732 C CA . GLY A 1 92 ? -1.614 -11.201 6.994 1.00 92.38 92 GLY A CA 1
ATOM 733 C C . GLY A 1 92 ? -3.136 -11.254 6.799 1.00 92.38 92 GLY A C 1
ATOM 734 O O . GLY A 1 92 ? -3.661 -12.030 5.989 1.00 92.38 92 GLY A O 1
ATOM 735 N N . ASP A 1 93 ? -3.850 -10.383 7.505 1.00 90.06 93 ASP A N 1
ATOM 736 C CA . ASP A 1 93 ? -5.314 -10.285 7.437 1.00 90.06 93 ASP A CA 1
ATOM 737 C C . ASP A 1 93 ? -5.814 -9.405 6.286 1.00 90.06 93 ASP A C 1
ATOM 739 O O . ASP A 1 93 ? -7.021 -9.254 6.088 1.00 90.06 93 ASP A O 1
ATOM 743 N N . ALA A 1 94 ? -4.900 -8.837 5.494 1.00 92.44 94 ALA A N 1
ATOM 744 C CA . ALA A 1 94 ? -5.266 -7.950 4.410 1.00 92.44 94 ALA A CA 1
ATOM 745 C C . ALA A 1 94 ? -6.132 -8.664 3.363 1.00 92.44 94 ALA A C 1
ATOM 747 O O . ALA A 1 94 ? -5.821 -9.769 2.901 1.00 92.44 94 ALA A O 1
ATOM 748 N N . GLN A 1 95 ? -7.214 -7.988 2.980 1.00 87.44 95 GLN A N 1
ATOM 749 C CA . GLN A 1 95 ? -8.085 -8.366 1.867 1.00 87.44 95 GLN A CA 1
ATOM 750 C C . GLN A 1 95 ? -7.701 -7.576 0.618 1.00 87.44 95 GLN A C 1
ATOM 752 O O . GLN A 1 95 ? -7.472 -8.146 -0.447 1.00 87.44 95 GLN A O 1
ATOM 757 N N . ARG A 1 96 ? -7.571 -6.257 0.781 1.00 91.56 96 ARG A N 1
ATOM 758 C CA . ARG A 1 96 ? -7.143 -5.315 -0.247 1.00 91.56 96 ARG A CA 1
ATOM 759 C C . ARG A 1 96 ? -5.754 -4.779 0.069 1.00 91.56 96 ARG A C 1
ATOM 761 O O . ARG A 1 96 ? -5.516 -4.286 1.169 1.00 91.56 96 ARG A O 1
ATOM 768 N N . ILE A 1 97 ? -4.884 -4.794 -0.930 1.00 95.38 97 ILE A N 1
ATOM 769 C CA . ILE A 1 97 ? -3.543 -4.223 -0.870 1.00 95.38 97 ILE A CA 1
ATOM 770 C C . ILE A 1 97 ? -3.460 -3.004 -1.782 1.00 95.38 97 ILE A C 1
ATOM 772 O O . ILE A 1 97 ? -3.912 -3.035 -2.925 1.00 95.38 97 ILE A O 1
ATOM 776 N N . PHE A 1 98 ? -2.836 -1.951 -1.278 1.00 96.31 98 PHE A N 1
ATOM 777 C CA . PHE A 1 98 ? -2.441 -0.763 -2.013 1.00 96.31 98 PHE A CA 1
ATOM 778 C C . PHE A 1 98 ? -0.950 -0.863 -2.331 1.00 96.31 98 PHE A C 1
ATOM 780 O O . PHE A 1 98 ? -0.135 -1.156 -1.455 1.00 96.31 98 PHE A O 1
ATOM 787 N N . VAL A 1 99 ? -0.607 -0.620 -3.589 1.00 98.00 99 VAL A N 1
ATOM 788 C CA . VAL A 1 99 ? 0.755 -0.581 -4.114 1.00 98.00 99 VAL A CA 1
ATOM 789 C C . VAL A 1 99 ? 1.002 0.838 -4.602 1.00 98.00 99 VAL A C 1
ATOM 791 O O . VAL A 1 99 ? 0.476 1.240 -5.636 1.00 98.00 99 VAL A O 1
ATOM 794 N N . GLU A 1 100 ? 1.770 1.602 -3.837 1.00 98.12 100 GLU A N 1
ATOM 795 C CA . GLU A 1 100 ? 2.223 2.942 -4.195 1.00 98.12 100 GLU A CA 1
ATOM 796 C C . GLU A 1 100 ? 3.631 2.856 -4.787 1.00 98.12 100 GLU A C 1
ATOM 798 O O . GLU A 1 100 ? 4.568 2.349 -4.162 1.00 98.12 100 GLU A O 1
ATOM 803 N N . LEU A 1 101 ? 3.770 3.363 -6.005 1.00 97.88 101 LEU A N 1
ATOM 804 C CA . LEU A 1 101 ? 5.015 3.429 -6.750 1.00 97.88 101 LEU A CA 1
ATOM 805 C C . LEU A 1 101 ? 5.442 4.881 -6.864 1.00 97.88 101 LEU A C 1
ATOM 807 O O . LEU A 1 101 ? 4.667 5.713 -7.328 1.00 97.88 101 LEU A O 1
ATOM 811 N N . LYS A 1 102 ? 6.694 5.171 -6.513 1.00 96.00 102 LYS A N 1
ATOM 812 C CA . LYS A 1 102 ? 7.340 6.434 -6.876 1.00 96.00 102 LYS A CA 1
ATOM 813 C C . LYS A 1 102 ? 8.472 6.159 -7.841 1.00 96.00 102 LYS A C 1
ATOM 815 O O . LYS A 1 102 ? 9.329 5.325 -7.546 1.00 96.00 102 LYS A O 1
ATOM 820 N N . PHE A 1 103 ? 8.492 6.835 -8.980 1.00 95.69 103 PHE A N 1
ATOM 821 C CA . PHE A 1 103 ? 9.463 6.555 -10.036 1.00 95.69 103 PHE A CA 1
ATOM 822 C C . PHE A 1 103 ? 9.744 7.773 -10.911 1.00 95.69 103 PHE A C 1
ATOM 824 O O . PHE A 1 103 ? 8.974 8.732 -10.945 1.00 95.69 103 PHE A O 1
ATOM 831 N N . THR A 1 104 ? 10.859 7.735 -11.629 1.00 94.25 104 THR A N 1
ATOM 832 C CA . THR A 1 104 ? 11.188 8.717 -12.665 1.00 94.25 104 THR A CA 1
ATOM 833 C C . THR A 1 104 ? 11.212 8.031 -14.024 1.00 94.25 104 THR A C 1
ATOM 835 O O . THR A 1 104 ? 11.524 6.841 -14.127 1.00 94.25 104 THR A O 1
ATOM 838 N N . LEU A 1 105 ? 10.860 8.781 -15.066 1.00 95.44 105 LEU A N 1
ATOM 839 C CA . LEU A 1 105 ? 10.813 8.288 -16.436 1.00 95.44 105 LEU A CA 1
ATOM 840 C C . LEU A 1 105 ? 11.406 9.323 -17.387 1.00 95.44 105 LEU A C 1
ATOM 842 O O . LEU A 1 105 ? 11.054 10.504 -17.327 1.00 95.44 105 LEU A O 1
ATOM 846 N N . ARG A 1 106 ? 12.313 8.880 -18.258 1.00 93.69 106 ARG A N 1
ATOM 847 C CA . ARG A 1 106 ? 12.932 9.738 -19.269 1.00 93.69 106 ARG A CA 1
ATOM 848 C C . ARG A 1 106 ? 12.126 9.720 -20.564 1.00 93.69 106 ARG A C 1
ATOM 850 O O . ARG A 1 106 ? 11.844 8.646 -21.085 1.00 93.69 106 ARG A O 1
ATOM 857 N N . ASP A 1 107 ? 11.847 10.903 -21.103 1.00 92.50 107 ASP A N 1
ATOM 858 C CA . ASP A 1 107 ? 11.168 11.079 -22.393 1.00 92.50 107 ASP A CA 1
ATOM 859 C C . ASP A 1 107 ? 11.996 10.460 -23.532 1.00 92.50 107 ASP A C 1
ATOM 861 O O . ASP A 1 107 ? 13.191 10.766 -23.684 1.00 92.50 107 ASP A O 1
ATOM 865 N N . CYS A 1 108 ? 11.369 9.622 -24.356 1.00 92.56 108 CYS A N 1
ATOM 866 C CA . CYS A 1 108 ? 12.018 8.971 -25.495 1.00 92.56 108 CYS A CA 1
ATOM 867 C C . CYS A 1 108 ? 12.512 9.974 -26.549 1.00 92.56 108 CYS A C 1
ATOM 869 O O . CYS A 1 108 ? 13.541 9.741 -27.184 1.00 92.56 108 CYS A O 1
ATOM 871 N N . ASN A 1 109 ? 11.846 11.119 -26.709 1.00 90.38 109 ASN A N 1
ATOM 872 C CA . ASN A 1 109 ? 12.265 12.184 -27.627 1.00 90.38 109 ASN A CA 1
ATOM 873 C C . ASN A 1 109 ? 13.575 12.851 -27.187 1.00 90.38 109 ASN A C 1
ATOM 875 O O . ASN A 1 109 ? 14.270 13.464 -27.996 1.00 90.38 109 ASN A O 1
ATOM 879 N N . SER A 1 110 ? 13.937 12.719 -25.908 1.00 87.88 110 SER A N 1
ATOM 880 C CA . SER A 1 110 ? 15.196 13.233 -25.361 1.00 87.88 110 SER A CA 1
ATOM 881 C C . SER A 1 110 ? 16.395 12.303 -25.580 1.00 87.88 110 SER A C 1
ATOM 883 O O . SER A 1 110 ? 17.511 12.623 -25.153 1.00 87.88 110 SER A O 1
ATOM 885 N N . LEU A 1 111 ? 16.171 11.139 -26.195 1.00 87.06 111 LEU A N 1
ATOM 886 C CA . LEU A 1 111 ? 17.174 10.111 -26.439 1.00 87.06 111 LEU A CA 1
ATOM 887 C C . LEU A 1 111 ? 17.475 10.020 -27.946 1.00 87.06 111 LEU A C 1
ATOM 889 O O . LEU A 1 111 ? 16.578 9.778 -28.754 1.00 87.06 111 LEU A O 1
ATOM 893 N N . PRO A 1 112 ? 18.737 10.201 -28.368 1.00 85.94 112 PRO A N 1
ATOM 894 C CA . PRO A 1 112 ? 19.090 10.084 -29.776 1.00 85.94 112 PRO A CA 1
ATOM 895 C C . PRO A 1 112 ? 19.079 8.614 -30.217 1.00 85.94 112 PRO A C 1
ATOM 897 O O . PRO A 1 112 ? 19.664 7.766 -29.553 1.00 85.94 112 PRO A O 1
ATOM 900 N N . GLY A 1 113 ? 18.470 8.313 -31.368 1.00 83.88 113 GLY A N 1
ATOM 901 C CA . GLY A 1 113 ? 18.600 7.003 -32.026 1.00 83.88 113 GLY A CA 1
ATOM 902 C C . GLY A 1 113 ? 17.699 5.872 -31.511 1.00 83.88 113 GLY A C 1
ATOM 903 O O . GLY A 1 113 ? 17.905 4.736 -31.916 1.00 83.88 113 GLY A O 1
ATOM 904 N N . VAL A 1 114 ? 16.691 6.161 -30.677 1.00 87.25 114 VAL A N 1
ATOM 905 C CA . VAL A 1 114 ? 15.827 5.139 -30.035 1.00 87.25 114 VAL A CA 1
ATOM 906 C C . VAL A 1 114 ? 14.401 5.057 -30.606 1.00 87.25 114 VAL A C 1
ATOM 908 O O . VAL A 1 114 ? 13.477 4.543 -29.970 1.00 87.25 114 VAL A O 1
ATOM 911 N N . VAL A 1 115 ? 14.184 5.613 -31.802 1.00 79.25 115 VAL A N 1
ATOM 912 C CA . VAL A 1 115 ? 12.852 5.697 -32.419 1.00 79.25 115 VAL A CA 1
ATOM 913 C C . VAL A 1 115 ? 12.327 4.290 -32.721 1.00 79.25 115 VAL A C 1
ATOM 915 O O . VAL A 1 115 ? 12.906 3.558 -33.518 1.00 79.25 115 VAL A O 1
ATOM 918 N N . GLY A 1 116 ? 11.204 3.925 -32.099 1.00 82.88 116 GLY A N 1
ATOM 919 C CA . GLY A 1 116 ? 10.517 2.643 -32.298 1.00 82.88 116 GLY A CA 1
ATOM 920 C C . GLY A 1 116 ? 10.860 1.553 -31.276 1.00 82.88 116 GLY A C 1
ATOM 921 O O . GLY A 1 116 ? 10.032 0.666 -31.060 1.00 82.88 116 GLY A O 1
ATOM 922 N N . THR A 1 117 ? 12.010 1.641 -30.602 1.00 91.06 117 THR A N 1
ATOM 923 C CA . THR A 1 117 ? 12.414 0.714 -29.527 1.00 91.06 117 THR A CA 1
ATOM 924 C C . THR A 1 117 ? 12.059 1.248 -28.143 1.00 91.06 117 THR A C 1
ATOM 926 O O . THR A 1 117 ? 11.570 0.486 -27.314 1.00 91.06 117 THR A O 1
ATOM 929 N N . CYS A 1 118 ? 12.215 2.557 -27.923 1.00 94.19 118 CYS A N 1
ATOM 930 C CA . CYS A 1 118 ? 11.949 3.191 -26.634 1.00 94.19 118 CYS A CA 1
ATOM 931 C C . CYS A 1 118 ? 10.456 3.193 -26.270 1.00 94.19 118 CYS A C 1
ATOM 933 O O . CYS A 1 118 ? 9.586 3.393 -27.129 1.00 94.19 118 CYS A O 1
ATOM 935 N N . LYS A 1 119 ? 10.169 2.971 -24.985 1.00 94.88 119 LYS A N 1
ATOM 936 C CA . LYS A 1 119 ? 8.833 3.016 -24.378 1.00 94.88 119 LYS A CA 1
ATOM 937 C C . LYS A 1 119 ? 8.810 3.981 -23.197 1.00 94.88 119 LYS A C 1
ATOM 939 O O . LYS A 1 119 ? 9.819 4.203 -22.541 1.00 94.88 119 LYS A O 1
ATOM 944 N N . GLU A 1 120 ? 7.626 4.498 -22.895 1.00 94.94 120 GLU A N 1
ATOM 945 C CA . GLU A 1 120 ? 7.386 5.431 -21.780 1.00 94.94 120 GLU A CA 1
ATOM 946 C C . GLU A 1 120 ? 6.455 4.813 -20.731 1.00 94.94 120 GLU A C 1
ATOM 948 O O . GLU A 1 120 ? 5.727 5.495 -20.016 1.00 94.94 120 GLU A O 1
ATOM 953 N N . THR A 1 121 ? 6.467 3.482 -20.658 1.00 96.56 121 THR A N 1
ATOM 954 C CA . THR A 1 121 ? 5.626 2.703 -19.754 1.00 96.56 121 THR A CA 1
ATOM 955 C C . THR A 1 121 ? 6.345 1.442 -19.304 1.00 96.56 121 THR A C 1
ATOM 957 O O . THR A 1 121 ? 7.097 0.854 -20.084 1.00 96.56 121 THR A O 1
ATOM 960 N N . PHE A 1 122 ? 6.019 0.955 -18.114 1.00 97.94 122 PHE A N 1
ATOM 961 C CA . PHE A 1 122 ? 6.391 -0.380 -17.641 1.00 97.94 122 PHE A CA 1
ATOM 962 C C . PHE A 1 122 ? 5.155 -1.108 -17.119 1.00 97.94 122 PHE A C 1
ATOM 964 O O . PHE A 1 122 ? 4.114 -0.501 -16.886 1.00 97.94 122 PHE A O 1
ATOM 971 N N . ASN A 1 123 ? 5.229 -2.421 -16.955 1.00 98.50 123 ASN A N 1
ATOM 972 C CA . ASN A 1 123 ? 4.095 -3.209 -16.483 1.00 98.50 123 ASN A CA 1
ATOM 973 C C . ASN A 1 123 ? 4.300 -3.630 -15.026 1.00 98.50 123 ASN A C 1
ATOM 975 O O . ASN A 1 123 ? 5.393 -4.048 -14.638 1.00 98.50 123 ASN A O 1
ATOM 979 N N . LEU A 1 124 ? 3.228 -3.566 -14.242 1.00 98.69 124 LEU A N 1
ATOM 980 C CA . LEU A 1 124 ? 3.172 -4.044 -12.867 1.00 98.69 124 LEU A CA 1
ATOM 981 C C . LEU A 1 124 ? 2.413 -5.375 -12.819 1.00 98.69 124 LEU A C 1
ATOM 983 O O . LEU A 1 124 ? 1.332 -5.502 -13.395 1.00 98.69 124 LEU A O 1
ATOM 987 N N . TYR A 1 125 ? 2.961 -6.352 -12.105 1.00 98.56 125 TYR A N 1
ATOM 988 C CA . TYR A 1 125 ? 2.404 -7.692 -11.939 1.00 98.56 125 TYR A CA 1
ATOM 989 C C . TYR A 1 125 ? 2.416 -8.132 -10.476 1.00 98.56 125 TYR A C 1
ATOM 991 O O . TYR A 1 125 ? 3.198 -7.629 -9.667 1.00 98.56 125 TYR A O 1
ATOM 999 N N . TYR A 1 126 ? 1.604 -9.140 -10.160 1.00 97.94 126 TYR A N 1
ATOM 1000 C CA . TYR A 1 126 ? 1.691 -9.871 -8.899 1.00 97.94 126 TYR A CA 1
ATOM 1001 C C . TYR A 1 126 ? 1.548 -11.382 -9.086 1.00 97.94 126 TYR A C 1
ATOM 1003 O O . TYR A 1 126 ? 1.000 -11.858 -10.081 1.00 97.94 126 TYR A O 1
ATOM 1011 N N . GLN A 1 127 ? 2.044 -12.134 -8.108 1.00 96.94 127 GLN A N 1
ATOM 1012 C CA . GLN A 1 127 ? 1.880 -13.581 -8.009 1.00 96.94 127 GLN A CA 1
ATOM 1013 C C . GLN A 1 127 ? 1.546 -13.951 -6.564 1.00 96.94 127 GLN A C 1
ATOM 1015 O O . GLN A 1 127 ? 2.371 -13.755 -5.675 1.00 96.94 127 GLN A O 1
ATOM 1020 N N . GLU A 1 128 ? 0.372 -14.533 -6.329 1.00 96.00 128 GLU A N 1
ATOM 1021 C CA . GLU A 1 128 ? 0.005 -15.083 -5.022 1.00 96.00 128 GLU A CA 1
ATOM 1022 C C . GLU A 1 128 ? 0.683 -16.439 -4.783 1.00 96.00 128 GLU A C 1
ATOM 1024 O O . GLU A 1 128 ? 0.620 -17.347 -5.619 1.00 96.00 128 GLU A O 1
ATOM 1029 N N . THR A 1 129 ? 1.273 -16.625 -3.603 1.00 96.12 129 THR A N 1
ATOM 1030 C CA . THR A 1 129 ? 1.874 -17.899 -3.190 1.00 96.12 129 THR A CA 1
ATOM 1031 C C . THR A 1 129 ? 1.640 -18.162 -1.708 1.00 96.12 129 THR A C 1
ATOM 1033 O O . THR A 1 129 ? 1.524 -17.254 -0.889 1.00 96.12 129 THR A O 1
ATOM 1036 N N . ASP A 1 130 ? 1.583 -19.440 -1.342 1.00 95.94 130 ASP A N 1
ATOM 1037 C CA . ASP A 1 130 ? 1.441 -19.834 0.058 1.00 95.94 130 ASP A CA 1
ATOM 1038 C C . ASP A 1 130 ? 2.784 -19.895 0.780 1.00 95.94 130 ASP A C 1
ATOM 1040 O O . ASP A 1 130 ? 2.801 -20.089 1.982 1.00 95.94 130 ASP A O 1
ATOM 1044 N N . SER A 1 131 ? 3.909 -19.768 0.084 1.00 94.12 131 SER A N 1
ATOM 1045 C CA . SER A 1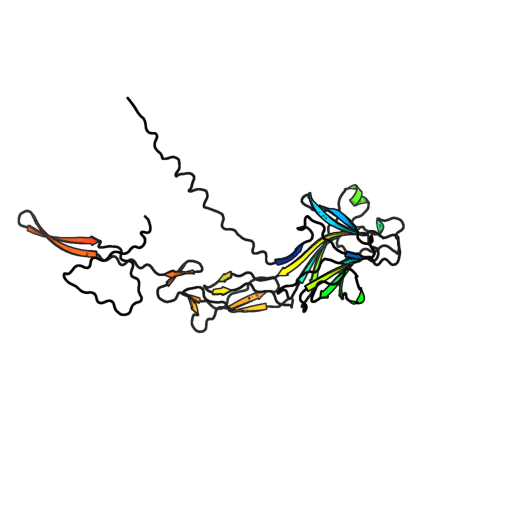 131 ? 5.252 -19.752 0.664 1.00 94.12 131 SER A CA 1
ATOM 1046 C C . SER A 1 131 ? 6.220 -19.041 -0.271 1.00 94.12 131 SER A C 1
ATOM 1048 O O . SER A 1 131 ? 5.896 -18.786 -1.438 1.00 94.12 131 SER A O 1
ATOM 1050 N N . GLU A 1 132 ? 7.432 -18.794 0.219 1.00 92.31 132 GLU A N 1
ATOM 1051 C CA . GLU A 1 132 ? 8.520 -18.347 -0.637 1.00 92.31 132 GLU A CA 1
ATOM 1052 C C . GLU A 1 132 ? 8.781 -19.361 -1.759 1.00 92.31 132 GLU A C 1
ATOM 1054 O O . GLU A 1 132 ? 8.782 -20.578 -1.544 1.00 92.31 132 GLU A O 1
ATOM 1059 N N . VAL A 1 133 ? 8.982 -18.852 -2.972 1.00 91.62 133 VAL A N 1
ATOM 1060 C CA . VAL A 1 133 ? 9.358 -19.640 -4.147 1.00 91.62 133 VAL A CA 1
ATOM 1061 C C . VAL A 1 133 ? 10.782 -19.296 -4.563 1.00 91.62 133 VAL A C 1
ATOM 1063 O O . VAL A 1 133 ? 11.312 -18.231 -4.241 1.00 91.62 133 VAL A O 1
ATOM 1066 N N . GLY A 1 134 ? 11.409 -20.209 -5.306 1.00 88.81 134 GLY A N 1
ATOM 1067 C CA . GLY A 1 134 ? 12.787 -20.047 -5.760 1.00 88.81 134 GLY A CA 1
ATOM 1068 C C . GLY A 1 134 ? 13.035 -18.762 -6.562 1.00 88.81 134 GLY A C 1
ATOM 1069 O O . GLY A 1 134 ? 12.120 -18.031 -6.950 1.00 88.81 134 GLY A O 1
ATOM 1070 N N . ARG A 1 135 ? 14.311 -18.499 -6.853 1.00 87.50 135 ARG A N 1
ATOM 1071 C CA . ARG A 1 135 ? 14.750 -17.269 -7.532 1.00 87.50 135 ARG A CA 1
ATOM 1072 C C . ARG A 1 135 ? 14.354 -17.175 -9.013 1.00 87.50 135 ARG A C 1
ATOM 1074 O O . ARG A 1 135 ? 14.496 -16.124 -9.615 1.00 87.50 135 ARG A O 1
ATOM 1081 N N . ASN A 1 136 ? 13.847 -18.251 -9.609 1.00 89.56 136 ASN A N 1
ATOM 1082 C CA . ASN A 1 136 ? 13.486 -18.253 -11.025 1.00 89.56 136 ASN A CA 1
ATOM 1083 C C . ASN A 1 136 ? 12.130 -17.568 -11.239 1.00 89.56 136 ASN A C 1
ATOM 1085 O O . ASN A 1 136 ? 11.117 -18.031 -10.712 1.00 89.56 136 ASN A O 1
ATOM 1089 N N . ILE A 1 137 ? 12.110 -16.507 -12.048 1.00 91.31 137 ILE A N 1
ATOM 1090 C CA . ILE A 1 137 ? 10.880 -15.838 -12.481 1.00 91.31 137 ILE A CA 1
ATOM 1091 C C . ILE A 1 137 ? 10.252 -16.665 -13.608 1.00 91.31 137 ILE A C 1
ATOM 1093 O O . ILE A 1 137 ? 10.905 -16.994 -14.596 1.00 91.31 137 ILE A O 1
ATOM 1097 N N . ARG A 1 138 ? 8.983 -17.044 -13.439 1.00 92.56 138 ARG A N 1
ATOM 1098 C CA . ARG A 1 138 ? 8.188 -17.755 -14.446 1.00 92.56 138 ARG A CA 1
ATOM 1099 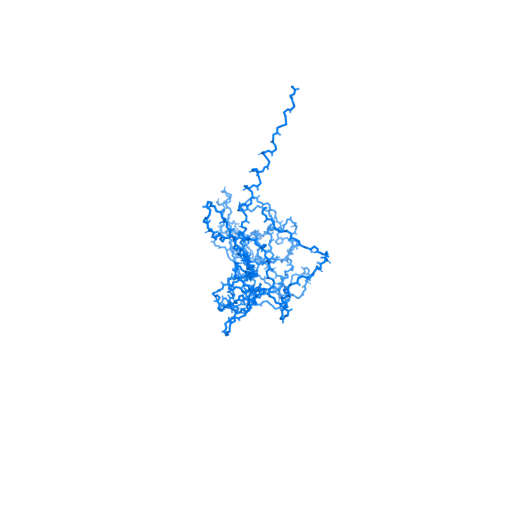C C . ARG A 1 138 ? 7.013 -16.873 -14.837 1.00 92.56 138 ARG A C 1
ATOM 1101 O O . ARG A 1 138 ? 6.033 -16.804 -14.101 1.00 92.56 138 ARG A O 1
ATOM 1108 N N . GLU A 1 139 ? 7.126 -16.202 -15.978 1.00 93.00 139 GLU A N 1
ATOM 1109 C CA . GLU A 1 139 ? 6.193 -15.153 -16.422 1.00 93.00 139 GLU A CA 1
ATOM 1110 C C . GLU A 1 139 ? 4.726 -15.603 -16.417 1.00 93.00 139 GLU A C 1
ATOM 1112 O O . GLU A 1 139 ? 3.843 -14.862 -16.004 1.00 93.00 139 GLU A O 1
ATOM 1117 N N . ASN A 1 140 ? 4.464 -16.861 -16.780 1.00 94.06 140 ASN A N 1
ATOM 1118 C CA . ASN A 1 140 ? 3.119 -17.437 -16.823 1.00 94.06 140 ASN A CA 1
ATOM 1119 C C . ASN A 1 140 ? 2.426 -17.567 -15.455 1.00 94.06 140 ASN A C 1
ATOM 1121 O O . ASN A 1 140 ? 1.246 -17.908 -15.407 1.00 94.06 140 ASN A O 1
ATOM 1125 N N . GLN A 1 141 ? 3.146 -17.364 -14.351 1.00 94.94 141 GLN A N 1
ATOM 1126 C CA . GLN A 1 141 ? 2.583 -17.397 -13.003 1.00 94.94 141 GLN A CA 1
ATOM 1127 C C . GLN A 1 141 ? 2.175 -16.010 -12.491 1.00 94.94 141 GLN A C 1
ATOM 1129 O O . GLN A 1 141 ? 1.577 -15.920 -11.420 1.00 94.94 141 GLN A O 1
ATOM 1134 N N . TYR A 1 142 ? 2.513 -14.949 -13.226 1.00 96.81 142 TYR A N 1
ATOM 1135 C CA . TYR A 1 142 ? 2.224 -13.571 -12.855 1.00 96.81 142 TYR A CA 1
ATOM 1136 C C . TYR A 1 142 ? 0.940 -13.088 -13.521 1.00 96.81 142 TYR A C 1
ATOM 1138 O O . TYR A 1 142 ? 0.705 -13.311 -14.709 1.00 96.81 142 TYR A O 1
ATOM 1146 N N . VAL A 1 143 ? 0.121 -12.379 -12.753 1.00 97.31 143 VAL A N 1
ATOM 1147 C CA . VAL A 1 143 ? -1.078 -11.693 -13.235 1.00 97.31 143 VAL A CA 1
ATOM 1148 C C . VAL A 1 143 ? -0.748 -10.217 -13.403 1.00 97.31 143 VAL A C 1
ATOM 1150 O O . VAL A 1 143 ? -0.193 -9.590 -12.498 1.00 97.31 143 VAL A O 1
ATOM 1153 N N . LYS A 1 144 ? -1.061 -9.665 -14.579 1.00 98.00 144 LYS A N 1
ATOM 1154 C CA . LYS A 1 144 ? -0.837 -8.247 -14.873 1.00 98.00 144 LYS A CA 1
ATOM 1155 C C . LYS A 1 144 ? -1.821 -7.395 -14.079 1.00 98.00 144 LYS A C 1
ATOM 1157 O O . LYS A 1 144 ? -3.024 -7.613 -14.178 1.00 98.00 144 LYS A O 1
ATOM 1162 N N . ILE A 1 145 ? -1.299 -6.432 -13.324 1.00 97.88 145 ILE A N 1
ATOM 1163 C CA . ILE A 1 145 ? -2.087 -5.430 -12.599 1.00 97.88 145 ILE A CA 1
ATOM 1164 C C . ILE A 1 145 ? -2.437 -4.305 -13.562 1.00 97.88 145 ILE A C 1
ATOM 1166 O O . ILE A 1 145 ? -3.610 -4.051 -13.810 1.00 97.88 145 ILE A O 1
ATOM 1170 N N . ASP A 1 146 ? -1.416 -3.647 -14.113 1.00 98.12 146 ASP A N 1
ATOM 1171 C CA . ASP A 1 146 ? -1.603 -2.522 -15.025 1.00 98.12 146 ASP A CA 1
ATOM 1172 C C . ASP A 1 146 ? -0.332 -2.221 -15.839 1.00 98.12 146 ASP A C 1
ATOM 1174 O O . ASP A 1 146 ? 0.757 -2.728 -15.546 1.00 98.12 146 ASP A O 1
ATOM 1178 N N . THR A 1 147 ? -0.475 -1.388 -16.865 1.00 98.12 147 THR A N 1
ATOM 1179 C CA . THR A 1 147 ? 0.628 -0.678 -17.517 1.00 98.12 147 THR A CA 1
ATOM 1180 C C . THR A 1 147 ? 0.751 0.710 -16.899 1.00 98.12 147 THR A C 1
ATOM 1182 O O . THR A 1 147 ? -0.145 1.537 -17.018 1.00 98.12 147 THR A O 1
ATOM 1185 N N . ILE A 1 148 ? 1.876 0.960 -16.242 1.00 98.25 148 ILE A N 1
ATOM 1186 C CA . ILE A 1 148 ? 2.175 2.206 -15.548 1.00 98.25 148 ILE A CA 1
ATOM 1187 C C . ILE A 1 148 ? 2.836 3.177 -16.523 1.00 98.25 148 ILE A C 1
ATOM 1189 O O . ILE A 1 148 ? 3.829 2.834 -17.170 1.00 98.25 148 ILE A O 1
ATOM 1193 N N . ALA A 1 149 ? 2.286 4.383 -16.605 1.00 95.88 149 ALA A N 1
ATOM 1194 C CA . ALA A 1 149 ? 2.819 5.511 -17.358 1.00 95.88 149 ALA A CA 1
ATOM 1195 C C . ALA A 1 149 ? 3.190 6.641 -16.390 1.00 95.88 149 ALA A C 1
ATOM 1197 O O . ALA A 1 149 ? 2.710 6.666 -15.261 1.00 95.88 149 ALA A O 1
ATOM 1198 N N . ALA A 1 150 ? 4.059 7.551 -16.824 1.00 93.75 150 ALA A N 1
ATOM 1199 C CA . ALA A 1 150 ? 4.375 8.760 -16.071 1.00 93.75 150 ALA A CA 1
ATOM 1200 C C . ALA A 1 150 ? 3.378 9.884 -16.395 1.00 93.75 150 ALA A C 1
ATOM 1202 O O . ALA A 1 150 ? 3.049 10.083 -17.565 1.00 93.75 150 ALA A O 1
ATOM 1203 N N . ASP A 1 151 ? 2.980 10.654 -15.382 1.00 90.19 151 ASP A N 1
ATOM 1204 C CA . ASP A 1 151 ? 2.293 11.939 -15.565 1.00 90.19 151 ASP A CA 1
ATOM 1205 C C . ASP A 1 151 ? 3.263 13.000 -16.111 1.00 90.19 151 ASP A C 1
ATOM 1207 O O . ASP A 1 151 ? 2.920 13.795 -16.987 1.00 90.19 151 ASP A O 1
ATOM 1211 N N . GLU A 1 152 ? 4.501 12.994 -15.606 1.00 88.38 152 GLU A N 1
ATOM 1212 C CA . GLU A 1 152 ? 5.589 13.872 -16.029 1.00 88.38 152 GLU A CA 1
ATOM 1213 C C . GLU A 1 152 ? 6.857 13.068 -16.357 1.00 88.38 152 GLU A C 1
ATOM 1215 O O . GLU A 1 152 ? 7.421 12.364 -15.514 1.00 88.38 152 GLU A O 1
ATOM 1220 N N . SER A 1 153 ? 7.369 13.234 -17.576 1.00 86.38 153 SER A N 1
ATOM 1221 C CA . SER A 1 153 ? 8.675 12.726 -18.003 1.00 86.38 153 SER A CA 1
ATOM 1222 C C . SER A 1 153 ? 9.737 13.827 -17.964 1.00 86.38 153 SER A C 1
ATOM 1224 O O . SER A 1 153 ? 9.442 15.005 -18.166 1.00 86.38 153 SER A O 1
ATOM 1226 N N . PHE A 1 154 ? 10.996 13.457 -17.721 1.00 82.75 154 PHE A N 1
ATOM 1227 C CA . PHE A 1 154 ? 12.117 14.402 -17.779 1.00 82.75 154 PHE A CA 1
ATOM 1228 C C . PHE A 1 154 ? 12.877 14.307 -19.107 1.00 82.75 154 PHE A C 1
ATOM 1230 O O . PHE A 1 154 ? 13.000 13.238 -19.712 1.00 82.75 154 PHE A O 1
ATOM 1237 N N . THR A 1 155 ? 13.424 15.438 -19.542 1.00 85.69 155 THR A N 1
ATOM 1238 C CA . THR A 1 155 ? 14.141 15.609 -20.810 1.00 85.69 155 THR A CA 1
ATOM 1239 C C . THR A 1 155 ? 15.626 15.925 -20.595 1.00 85.69 155 THR A C 1
ATOM 1241 O O . THR A 1 155 ? 16.111 16.082 -19.472 1.00 85.69 155 THR A O 1
ATOM 1244 N N . GLN A 1 156 ? 16.382 16.069 -21.689 1.00 79.50 156 GLN A N 1
ATOM 1245 C CA . GLN A 1 156 ? 17.789 16.483 -21.637 1.00 79.50 156 GLN A CA 1
ATOM 1246 C C . GLN A 1 156 ? 17.968 17.891 -21.034 1.00 79.50 156 GLN A C 1
ATOM 1248 O O . GLN A 1 156 ? 18.990 18.151 -20.400 1.00 79.50 156 GLN A O 1
ATOM 1253 N N . GLY A 1 157 ? 16.987 18.785 -21.211 1.00 74.62 157 GLY A N 1
ATOM 1254 C CA . GLY A 1 157 ? 17.000 20.117 -20.599 1.00 74.62 157 GLY A CA 1
ATOM 1255 C C . GLY A 1 157 ? 16.887 20.043 -19.077 1.00 74.62 157 GLY A C 1
ATOM 1256 O O . GLY A 1 157 ? 17.674 20.668 -18.368 1.00 74.62 157 GLY A O 1
ATOM 1257 N N . ASP A 1 158 ? 15.996 19.185 -18.577 1.00 79.19 158 ASP A N 1
ATOM 1258 C CA . ASP A 1 158 ? 15.783 18.983 -17.139 1.00 79.19 158 ASP A CA 1
ATOM 1259 C C . ASP A 1 158 ? 17.017 18.386 -16.448 1.00 79.19 158 ASP A C 1
ATOM 1261 O O . ASP A 1 158 ? 17.369 18.781 -15.334 1.00 79.19 158 ASP A O 1
ATOM 1265 N N . LEU A 1 159 ? 17.741 17.496 -17.140 1.00 76.00 159 LEU A N 1
ATOM 1266 C CA . LEU A 1 159 ? 19.035 16.984 -16.675 1.00 76.00 159 LEU A CA 1
ATOM 1267 C C . LEU A 1 159 ? 20.079 18.102 -16.533 1.00 76.00 159 LEU A C 1
ATOM 1269 O O . LEU A 1 159 ? 20.854 18.094 -15.574 1.00 76.00 159 LEU A O 1
ATOM 1273 N N . GLY A 1 160 ? 20.083 19.079 -17.446 1.00 72.56 160 GLY A N 1
ATOM 1274 C CA . GLY A 1 160 ? 20.945 20.263 -17.369 1.00 72.56 160 GLY A CA 1
ATOM 1275 C C . GLY A 1 160 ? 20.655 21.133 -16.142 1.00 72.56 160 GLY A C 1
ATOM 1276 O O . GLY A 1 160 ? 21.576 21.696 -15.552 1.00 72.56 160 GLY A O 1
ATOM 1277 N N . GLU A 1 161 ? 19.395 21.172 -15.707 1.00 75.81 161 GLU A N 1
ATOM 1278 C CA . GLU A 1 161 ? 18.944 21.867 -14.495 1.00 75.81 161 GLU A CA 1
ATOM 1279 C C . GLU A 1 161 ? 18.977 20.995 -13.227 1.00 75.81 161 GLU A C 1
ATOM 1281 O O . GLU A 1 161 ? 18.633 21.475 -12.146 1.00 75.81 161 GLU A O 1
ATOM 1286 N N . ARG A 1 162 ? 19.388 19.722 -13.335 1.00 74.69 162 ARG A N 1
ATOM 1287 C CA . ARG A 1 162 ? 19.328 18.711 -12.260 1.00 74.69 162 ARG A CA 1
ATOM 1288 C C . ARG A 1 162 ? 17.926 18.531 -11.664 1.00 74.69 162 ARG A C 1
ATOM 1290 O O . ARG A 1 162 ? 17.787 18.199 -10.487 1.00 74.69 162 ARG A O 1
ATOM 1297 N N . LYS A 1 163 ? 16.883 18.727 -12.469 1.00 75.31 163 LYS A N 1
ATOM 1298 C CA . LYS A 1 163 ? 15.493 18.486 -12.076 1.00 75.31 163 LYS A CA 1
ATOM 1299 C C . LYS A 1 163 ? 15.060 17.112 -12.561 1.00 75.31 163 LYS A C 1
ATOM 1301 O O . LYS A 1 163 ? 14.854 16.897 -13.746 1.00 75.31 163 LYS A O 1
ATOM 1306 N N . MET A 1 164 ? 14.893 16.181 -11.632 1.00 78.44 164 MET A N 1
ATOM 1307 C CA . MET A 1 164 ? 14.227 14.912 -11.920 1.00 78.44 164 MET A CA 1
ATOM 1308 C C . MET A 1 164 ? 12.733 15.049 -11.617 1.00 78.44 164 MET A C 1
ATOM 1310 O O . MET A 1 164 ? 12.358 15.681 -10.629 1.00 78.44 164 MET A O 1
ATOM 1314 N N . LYS A 1 165 ? 11.886 14.475 -12.475 1.00 87.31 165 LYS A N 1
ATOM 1315 C CA . LYS A 1 165 ? 10.427 14.471 -12.319 1.00 87.31 165 LYS A CA 1
ATOM 1316 C C . LYS A 1 165 ? 9.991 13.179 -11.641 1.00 87.31 165 LYS A C 1
ATOM 1318 O O . LYS A 1 165 ? 10.155 12.100 -12.210 1.00 87.31 165 LYS A O 1
ATOM 1323 N N . LEU A 1 166 ? 9.516 13.297 -10.402 1.00 91.50 166 LEU A N 1
ATOM 1324 C CA . LEU A 1 166 ? 9.059 12.167 -9.603 1.00 91.50 166 LEU A CA 1
ATOM 1325 C C . LEU A 1 166 ? 7.555 11.968 -9.797 1.00 91.50 166 LEU A C 1
ATOM 1327 O O . LEU A 1 166 ? 6.765 12.844 -9.464 1.00 91.50 166 LEU A O 1
ATOM 1331 N N . ASN A 1 167 ? 7.181 10.795 -10.291 1.00 94.75 167 ASN A N 1
ATOM 1332 C CA . ASN A 1 167 ? 5.802 10.366 -10.488 1.00 94.75 167 ASN A CA 1
ATOM 1333 C C . ASN A 1 167 ? 5.354 9.518 -9.302 1.00 94.75 167 ASN A C 1
ATOM 1335 O O . ASN A 1 167 ? 6.180 8.814 -8.716 1.00 94.75 167 ASN A O 1
ATOM 1339 N N . THR A 1 168 ? 4.066 9.570 -8.956 1.00 96.38 168 THR A N 1
ATOM 1340 C CA . THR A 1 168 ? 3.467 8.719 -7.919 1.00 96.38 168 THR A CA 1
ATOM 1341 C C . THR A 1 168 ? 2.220 8.042 -8.465 1.00 96.38 168 THR A C 1
ATOM 1343 O O . THR A 1 168 ? 1.255 8.714 -8.799 1.00 96.38 168 THR A O 1
ATOM 1346 N N . GLU A 1 169 ? 2.221 6.714 -8.498 1.00 97.94 169 GLU A N 1
ATOM 1347 C CA . GLU A 1 169 ? 1.112 5.907 -9.005 1.00 97.94 169 GLU A CA 1
ATOM 1348 C C . GLU A 1 169 ? 0.652 4.920 -7.940 1.00 97.94 169 GLU A C 1
ATOM 1350 O O . GLU A 1 169 ? 1.466 4.213 -7.345 1.00 97.94 169 GLU A O 1
ATOM 1355 N N . VAL A 1 170 ? -0.659 4.848 -7.703 1.00 97.06 170 VAL A N 1
ATOM 1356 C CA . VAL A 1 170 ? -1.247 3.909 -6.740 1.00 97.06 170 VAL A CA 1
ATOM 1357 C C . VAL A 1 170 ? -2.111 2.902 -7.480 1.00 97.06 170 VAL A C 1
ATOM 1359 O O . VAL A 1 170 ? -3.006 3.266 -8.244 1.00 97.06 170 VAL A O 1
ATOM 1362 N N . ARG A 1 171 ? -1.862 1.617 -7.243 1.00 96.94 171 ARG A N 1
ATOM 1363 C CA . ARG A 1 171 ? -2.691 0.514 -7.735 1.00 96.94 171 ARG A CA 1
ATOM 1364 C C . ARG A 1 171 ? -3.179 -0.342 -6.588 1.00 96.94 171 ARG A C 1
ATOM 1366 O O . ARG A 1 171 ? -2.583 -0.382 -5.517 1.00 96.94 171 ARG A O 1
ATOM 1373 N N . ILE A 1 172 ? -4.303 -1.000 -6.817 1.00 94.06 172 ILE A N 1
ATOM 1374 C CA . ILE A 1 172 ? -4.986 -1.796 -5.808 1.00 94.06 172 ILE A CA 1
ATOM 1375 C C . ILE A 1 172 ? -5.081 -3.224 -6.320 1.00 94.06 172 ILE A C 1
ATOM 1377 O O . ILE A 1 172 ? -5.464 -3.440 -7.468 1.00 94.06 172 ILE A O 1
ATOM 1381 N N . ILE A 1 173 ? -4.742 -4.184 -5.463 1.00 93.75 173 ILE A N 1
ATOM 1382 C CA . ILE A 1 173 ? -4.904 -5.612 -5.734 1.00 93.75 173 ILE A CA 1
ATOM 1383 C C . ILE A 1 173 ? -5.725 -6.275 -4.633 1.00 93.75 173 ILE A C 1
ATOM 1385 O O . ILE A 1 173 ? -5.675 -5.877 -3.466 1.00 93.75 173 ILE A O 1
ATOM 1389 N N . GLY A 1 174 ? -6.473 -7.303 -5.012 1.00 88.06 174 GLY A N 1
ATOM 1390 C CA . GLY A 1 174 ? -7.295 -8.101 -4.112 1.00 88.06 174 GLY A CA 1
ATOM 1391 C C . GLY A 1 174 ? -8.706 -8.346 -4.662 1.00 88.06 174 GLY A C 1
ATOM 1392 O O . GLY A 1 174 ? -9.057 -7.786 -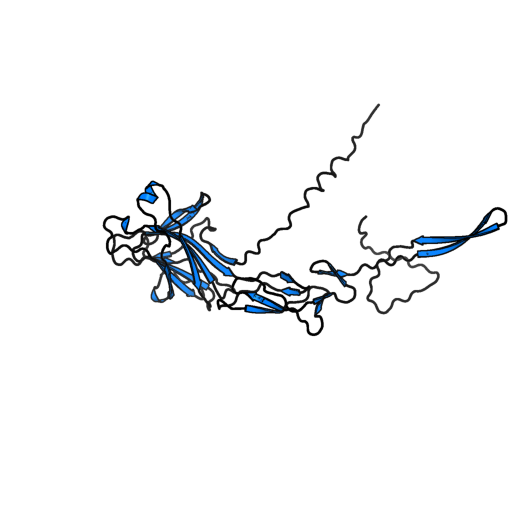5.70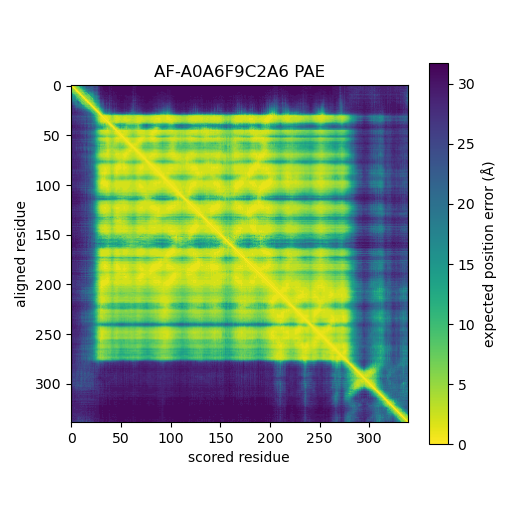2 1.00 88.06 174 GLY A O 1
ATOM 1393 N N . PRO A 1 175 ? -9.512 -9.175 -3.977 1.00 90.94 175 PRO A N 1
ATOM 1394 C CA . PRO A 1 175 ? -9.188 -9.858 -2.721 1.00 90.94 175 PRO A CA 1
ATOM 1395 C C . PRO A 1 175 ? -8.084 -10.915 -2.879 1.00 90.94 175 PRO A C 1
ATOM 1397 O O . PRO A 1 175 ? -8.134 -11.729 -3.798 1.00 90.94 175 PRO A O 1
ATOM 1400 N N . LEU A 1 176 ? -7.080 -10.899 -1.994 1.00 90.50 176 LEU A N 1
ATOM 1401 C CA . LEU A 1 176 ? -6.017 -11.913 -1.985 1.00 90.50 176 LEU A CA 1
ATOM 1402 C C . LEU A 1 176 ? -6.437 -13.143 -1.171 1.00 90.50 176 LEU A C 1
ATOM 1404 O O . LEU A 1 176 ? -6.944 -13.032 -0.054 1.00 90.50 176 LEU A O 1
ATOM 1408 N N . SER A 1 177 ? -6.173 -14.324 -1.717 1.00 91.00 177 SER A N 1
ATOM 1409 C CA . SER A 1 177 ? -6.612 -15.619 -1.189 1.00 91.00 177 SER A CA 1
ATOM 1410 C C . SER A 1 177 ? -5.500 -16.425 -0.514 1.00 91.00 177 SER A C 1
ATOM 1412 O O . SER A 1 177 ? -5.777 -17.205 0.398 1.00 91.00 177 SER A O 1
ATOM 1414 N N . ARG A 1 178 ? -4.242 -16.245 -0.932 1.00 95.00 178 ARG A N 1
ATOM 1415 C CA . ARG A 1 178 ? -3.087 -17.002 -0.411 1.00 95.00 178 ARG A CA 1
ATOM 1416 C C . ARG A 1 178 ? -2.375 -16.291 0.733 1.00 95.00 178 ARG A C 1
ATOM 1418 O O . ARG A 1 178 ? -2.658 -15.138 1.026 1.00 95.00 178 ARG A O 1
ATOM 1425 N N . ARG A 1 179 ? -1.426 -16.965 1.392 1.00 96.00 179 ARG A N 1
ATOM 1426 C CA . ARG A 1 179 ? -0.710 -16.404 2.564 1.00 96.00 179 ARG A CA 1
ATOM 1427 C C . ARG A 1 179 ? 0.143 -15.167 2.261 1.00 96.00 179 ARG A C 1
ATOM 1429 O O . ARG A 1 179 ? 0.380 -14.354 3.152 1.00 96.00 179 ARG A O 1
ATOM 1436 N N . GLY A 1 180 ? 0.599 -15.013 1.026 1.00 96.50 180 GLY A N 1
ATOM 1437 C CA . GLY A 1 180 ? 1.395 -13.870 0.612 1.00 96.50 180 GLY A CA 1
ATOM 1438 C C . GLY A 1 180 ? 1.495 -13.766 -0.898 1.00 96.50 180 GLY A C 1
ATOM 1439 O O . GLY A 1 180 ? 0.831 -14.489 -1.648 1.00 96.50 180 GLY A O 1
ATOM 1440 N N . PHE A 1 181 ? 2.316 -12.834 -1.353 1.00 97.06 181 PHE A N 1
ATOM 1441 C CA . PHE A 1 181 ? 2.462 -12.537 -2.767 1.00 97.06 181 PHE A CA 1
ATOM 1442 C C . PHE A 1 181 ? 3.825 -11.925 -3.080 1.00 97.06 181 PHE A C 1
ATOM 1444 O O . PHE A 1 181 ? 4.543 -11.444 -2.206 1.00 97.06 181 PHE A O 1
ATOM 1451 N N . TYR A 1 182 ? 4.170 -11.942 -4.360 1.00 97.62 182 TYR A N 1
ATOM 1452 C CA . TYR A 1 182 ? 5.270 -11.179 -4.933 1.00 97.62 182 TYR A CA 1
ATOM 1453 C C . TYR A 1 182 ? 4.711 -10.065 -5.804 1.00 97.62 182 TYR A C 1
ATOM 1455 O O . TYR A 1 182 ? 3.710 -10.279 -6.491 1.00 97.62 182 TYR A O 1
ATOM 1463 N N . LEU A 1 183 ? 5.389 -8.921 -5.834 1.00 98.19 183 LEU A N 1
ATOM 1464 C CA . LEU A 1 183 ? 5.228 -7.940 -6.901 1.00 98.19 183 LEU A CA 1
ATOM 1465 C C . LEU A 1 183 ? 6.348 -8.121 -7.921 1.00 98.19 183 LEU A C 1
ATOM 1467 O O . LEU A 1 183 ? 7.475 -8.485 -7.567 1.00 98.19 183 LEU A O 1
ATOM 1471 N N . ALA A 1 184 ? 6.037 -7.866 -9.186 1.00 98.12 184 ALA A N 1
ATOM 1472 C CA . ALA A 1 184 ? 7.032 -7.838 -10.240 1.00 98.12 184 ALA A CA 1
ATOM 1473 C C . ALA A 1 184 ? 6.824 -6.669 -11.203 1.00 98.12 184 ALA A C 1
ATOM 1475 O O . ALA A 1 184 ? 5.698 -6.274 -11.503 1.00 98.12 184 ALA A O 1
ATOM 1476 N N . PHE A 1 185 ? 7.936 -6.144 -11.697 1.00 98.50 185 PHE A N 1
ATOM 1477 C CA . PHE A 1 185 ? 8.016 -5.015 -12.609 1.00 98.50 185 PHE A CA 1
ATOM 1478 C C . PHE A 1 185 ? 8.657 -5.500 -13.897 1.00 98.50 185 PHE A C 1
ATOM 1480 O O . PHE A 1 185 ? 9.760 -6.043 -13.871 1.00 98.50 185 PHE A O 1
ATOM 1487 N N . GLN A 1 186 ? 7.962 -5.323 -15.012 1.00 98.25 186 GLN A N 1
ATOM 1488 C CA . GLN A 1 186 ? 8.457 -5.706 -16.325 1.00 98.25 186 GLN A CA 1
ATOM 1489 C C . GLN A 1 186 ? 8.704 -4.446 -17.146 1.00 98.25 186 GLN A C 1
ATOM 1491 O O . GLN A 1 186 ? 7.772 -3.700 -17.462 1.00 98.25 186 GLN A O 1
ATOM 1496 N N . ASP A 1 187 ? 9.957 -4.251 -17.519 1.00 97.75 187 ASP A N 1
ATOM 1497 C CA . ASP A 1 187 ? 10.371 -3.278 -18.512 1.00 97.75 187 ASP A CA 1
ATOM 1498 C C . ASP A 1 187 ? 10.414 -3.921 -19.907 1.00 97.75 187 ASP A C 1
ATOM 1500 O O . ASP A 1 187 ? 10.874 -5.051 -20.087 1.00 97.75 187 ASP A O 1
ATOM 1504 N N . VAL A 1 188 ? 9.908 -3.174 -20.887 1.00 95.94 188 VAL A N 1
ATOM 1505 C CA . VAL A 1 188 ? 9.818 -3.560 -22.302 1.00 95.94 188 VAL A CA 1
ATOM 1506 C C . VAL A 1 188 ? 10.550 -2.571 -23.218 1.00 95.94 188 VAL A C 1
ATOM 1508 O O . VAL A 1 188 ? 10.281 -2.530 -24.421 1.00 95.94 188 VAL A O 1
ATOM 1511 N N . GLY A 1 189 ? 11.477 -1.778 -22.667 1.00 94.81 189 GLY A N 1
ATOM 1512 C CA . GLY A 1 189 ? 12.344 -0.859 -23.415 1.00 94.81 189 GLY A CA 1
ATOM 1513 C C . GLY A 1 189 ? 12.231 0.603 -22.984 1.00 94.81 189 GLY A C 1
ATOM 1514 O O . GLY A 1 189 ? 12.372 1.498 -23.813 1.00 94.81 189 GLY A O 1
ATOM 1515 N N . ALA A 1 190 ? 11.930 0.866 -21.717 1.00 95.50 190 ALA A N 1
ATOM 1516 C CA . ALA A 1 190 ? 11.862 2.193 -21.128 1.00 95.50 190 ALA A CA 1
ATOM 1517 C C . ALA A 1 190 ? 13.175 2.581 -20.429 1.00 95.50 190 ALA A C 1
ATOM 1519 O O . ALA A 1 190 ? 14.074 1.766 -20.217 1.00 95.50 190 ALA A O 1
ATOM 1520 N N . CYS A 1 191 ? 13.293 3.862 -20.078 1.00 95.12 191 CYS A N 1
ATOM 1521 C CA . CYS A 1 191 ? 14.368 4.371 -19.230 1.00 95.12 191 CYS A CA 1
ATOM 1522 C C . CYS A 1 191 ? 13.758 4.904 -17.933 1.00 95.12 191 CYS A C 1
ATOM 1524 O O . CYS A 1 191 ? 13.248 6.029 -17.885 1.00 95.12 191 CYS A O 1
ATOM 1526 N N . ILE A 1 192 ? 13.757 4.052 -16.910 1.00 96.06 192 ILE A N 1
ATOM 1527 C CA . ILE A 1 192 ? 13.008 4.243 -15.667 1.00 96.06 192 ILE A CA 1
ATOM 1528 C C . ILE A 1 192 ? 13.889 4.005 -14.447 1.00 96.06 192 ILE A C 1
ATOM 1530 O O . ILE A 1 192 ? 14.775 3.149 -14.454 1.00 96.06 192 ILE A O 1
ATOM 1534 N N . ALA A 1 193 ? 13.595 4.735 -13.375 1.00 94.94 193 ALA A N 1
ATOM 1535 C CA . ALA A 1 193 ? 14.134 4.462 -12.051 1.00 94.94 193 ALA A CA 1
ATOM 1536 C C . ALA A 1 193 ? 12.990 4.359 -11.036 1.00 94.94 193 ALA A C 1
ATOM 1538 O O . ALA A 1 193 ? 12.277 5.331 -10.784 1.00 94.94 193 ALA A O 1
ATOM 1539 N N . LEU A 1 194 ? 12.820 3.179 -10.443 1.00 95.62 194 LEU A N 1
ATOM 1540 C CA . LEU A 1 194 ? 11.918 2.921 -9.324 1.00 95.62 194 LEU A CA 1
ATOM 1541 C C . LEU A 1 194 ? 12.552 3.457 -8.039 1.00 95.62 194 LEU A C 1
ATOM 1543 O O . LEU A 1 194 ? 13.485 2.869 -7.494 1.00 95.62 194 LEU A O 1
ATOM 1547 N N . VAL A 1 195 ? 12.029 4.586 -7.565 1.00 93.75 195 VAL A N 1
ATOM 1548 C CA . VAL A 1 195 ? 12.517 5.315 -6.387 1.00 93.75 195 VAL A CA 1
ATOM 1549 C C . VAL A 1 195 ? 11.930 4.756 -5.091 1.00 93.75 195 VAL A C 1
ATOM 1551 O O . VAL A 1 195 ? 12.591 4.768 -4.056 1.00 93.75 195 VAL A O 1
ATOM 1554 N N . SER A 1 196 ? 10.675 4.305 -5.118 1.00 94.12 196 SER A N 1
ATOM 1555 C CA . SER A 1 196 ? 9.977 3.775 -3.945 1.00 94.12 196 SER A CA 1
ATOM 1556 C C . SER A 1 196 ? 8.928 2.759 -4.358 1.00 94.12 196 SER A C 1
ATOM 1558 O O . SER A 1 196 ? 8.159 3.016 -5.283 1.00 94.12 196 SER A O 1
ATOM 1560 N N . VAL A 1 197 ? 8.830 1.670 -3.605 1.00 96.88 197 VAL A N 1
ATOM 1561 C CA . VAL A 1 197 ? 7.679 0.768 -3.622 1.00 96.88 197 VAL A CA 1
ATOM 1562 C C . VAL A 1 197 ? 7.188 0.642 -2.192 1.00 96.88 197 VAL A C 1
ATOM 1564 O O . VAL A 1 197 ? 7.905 0.139 -1.323 1.00 96.88 197 VAL A O 1
ATOM 1567 N N . LYS A 1 198 ? 5.972 1.123 -1.953 1.00 96.88 198 LYS A N 1
ATOM 1568 C CA . LYS A 1 198 ? 5.298 1.042 -0.662 1.00 96.88 198 LYS A CA 1
ATOM 1569 C C . LYS A 1 198 ? 4.037 0.208 -0.828 1.00 96.88 198 LYS A C 1
ATOM 1571 O O . LYS A 1 198 ? 3.169 0.522 -1.638 1.00 96.88 198 LYS A O 1
ATOM 1576 N N . VAL A 1 199 ? 3.940 -0.865 -0.059 1.00 97.38 199 VAL A N 1
ATOM 1577 C CA . VAL A 1 199 ? 2.818 -1.801 -0.072 1.00 97.38 199 VAL A CA 1
ATOM 1578 C C . VAL A 1 199 ? 2.166 -1.771 1.292 1.00 97.38 199 VAL A C 1
ATOM 1580 O O . VAL A 1 199 ? 2.845 -1.923 2.307 1.00 97.38 199 VAL A O 1
ATOM 1583 N N . TYR A 1 200 ? 0.857 -1.564 1.333 1.00 96.25 200 TYR A N 1
ATOM 1584 C CA . TYR A 1 200 ? 0.122 -1.444 2.585 1.00 96.25 200 TYR A CA 1
ATOM 1585 C C . TYR A 1 200 ? -1.334 -1.866 2.428 1.00 96.25 200 TYR A C 1
ATOM 1587 O O . TYR A 1 200 ? -1.866 -1.932 1.322 1.00 96.25 200 TYR A O 1
ATOM 1595 N N . TYR A 1 201 ? -1.999 -2.129 3.543 1.00 95.31 201 TYR A N 1
ATOM 1596 C CA . TYR A 1 201 ? -3.453 -2.261 3.594 1.00 95.31 201 TYR A CA 1
ATOM 1597 C C . TYR A 1 201 ? -4.027 -1.276 4.603 1.00 95.31 201 TYR A C 1
ATOM 1599 O O . TYR A 1 201 ? -3.292 -0.708 5.411 1.00 95.31 201 TYR A O 1
ATOM 1607 N N . LYS A 1 202 ? -5.337 -1.042 4.542 1.00 94.62 202 LYS A N 1
ATOM 1608 C CA . LYS A 1 202 ? -6.015 -0.126 5.460 1.00 94.62 202 LYS A CA 1
ATOM 1609 C C . LYS A 1 202 ? -6.792 -0.898 6.517 1.00 94.62 202 LYS A C 1
ATOM 1611 O O . LYS A 1 202 ? -7.313 -1.981 6.245 1.00 94.62 202 LYS A O 1
ATOM 1616 N N . LYS A 1 203 ? -6.876 -0.333 7.719 1.00 94.44 203 LYS A N 1
ATOM 1617 C CA . LYS A 1 203 ? -7.741 -0.831 8.792 1.00 94.44 203 LYS A CA 1
ATOM 1618 C C . LYS A 1 203 ? -8.254 0.317 9.649 1.00 94.44 203 LYS A C 1
ATOM 1620 O O . LYS A 1 203 ? -7.603 1.355 9.760 1.00 94.44 203 LYS A O 1
ATOM 1625 N N . CYS A 1 204 ? -9.398 0.103 10.276 1.00 95.12 204 CYS A N 1
ATOM 1626 C CA . CYS A 1 204 ? -9.871 0.959 11.346 1.00 95.12 204 CYS A CA 1
ATOM 1627 C C . CYS A 1 204 ? -9.204 0.518 12.652 1.00 95.12 204 CYS A C 1
ATOM 1629 O O . CYS A 1 204 ? -9.313 -0.643 13.044 1.00 95.12 204 CYS A O 1
ATOM 1631 N N . TRP A 1 205 ? -8.468 1.426 13.289 1.00 95.31 205 TRP A N 1
ATOM 1632 C CA . TRP A 1 205 ? -7.798 1.160 14.563 1.00 95.31 205 TRP A CA 1
ATOM 1633 C C . TRP A 1 205 ? -8.786 1.088 15.708 1.00 95.31 205 TRP A C 1
ATOM 1635 O O . TRP A 1 205 ? -9.822 1.748 15.672 1.00 95.31 205 TRP A O 1
ATOM 1645 N N . SER A 1 206 ? -8.438 0.336 16.741 1.00 95.31 206 SER A N 1
ATOM 1646 C CA . SER A 1 206 ? -9.275 0.206 17.915 1.00 95.31 206 SER A CA 1
ATOM 1647 C C . SER A 1 206 ? -9.536 1.561 18.574 1.00 95.31 206 SER A C 1
ATOM 1649 O O . SER A 1 206 ? -8.619 2.362 18.776 1.00 95.31 206 SER A O 1
ATOM 1651 N N . ILE A 1 207 ? -10.805 1.809 18.891 1.00 95.44 207 ILE A N 1
ATOM 1652 C CA . ILE A 1 207 ? -11.280 3.021 19.559 1.00 95.44 207 ILE A CA 1
ATOM 1653 C C . ILE A 1 207 ? -12.271 2.652 20.659 1.00 95.44 207 ILE A C 1
ATOM 1655 O O . ILE A 1 207 ? -12.863 1.571 20.641 1.00 95.44 207 ILE A O 1
ATOM 1659 N N . ILE A 1 208 ? -12.467 3.570 21.600 1.00 95.94 208 ILE A N 1
ATOM 1660 C CA . ILE A 1 208 ? -13.577 3.514 22.545 1.00 95.94 208 ILE A CA 1
ATOM 1661 C C . ILE A 1 208 ? -14.512 4.660 22.187 1.00 95.94 208 ILE A C 1
ATOM 1663 O O . ILE A 1 208 ? -14.078 5.804 22.132 1.00 95.94 208 ILE A O 1
ATOM 1667 N N . GLU A 1 209 ? -15.776 4.345 21.936 1.00 95.31 209 GLU A N 1
ATOM 1668 C CA . GLU A 1 209 ? -16.812 5.323 21.617 1.00 95.31 209 GLU A CA 1
ATOM 1669 C C . GLU A 1 209 ? -18.097 4.897 22.331 1.00 95.31 209 GLU A C 1
ATOM 1671 O O . GLU A 1 209 ? -18.424 3.710 22.370 1.00 95.31 209 GLU A O 1
ATOM 1676 N N . ASN A 1 210 ? -18.827 5.837 22.937 1.00 95.06 210 ASN A N 1
ATOM 1677 C CA . ASN A 1 210 ? -20.065 5.537 23.671 1.00 95.06 210 ASN A CA 1
ATOM 1678 C C . ASN A 1 210 ? -19.930 4.413 24.729 1.00 95.06 210 ASN A C 1
ATOM 1680 O O . ASN A 1 210 ? -20.826 3.578 24.875 1.00 95.06 210 ASN A O 1
ATOM 1684 N N . LEU A 1 211 ? -18.806 4.386 25.463 1.00 96.19 211 LEU A N 1
ATOM 1685 C CA . LEU A 1 211 ? -18.462 3.346 26.453 1.00 96.19 211 LEU A CA 1
ATOM 1686 C C . LEU A 1 211 ? -18.386 1.918 25.878 1.00 96.19 211 LEU A C 1
ATOM 1688 O O . LEU A 1 211 ? -18.449 0.939 26.625 1.00 96.19 211 LEU A O 1
ATOM 1692 N N . ALA A 1 212 ? -18.210 1.788 24.565 1.00 97.06 212 ALA A N 1
ATOM 1693 C CA . ALA A 1 212 ? -17.977 0.529 23.880 1.00 97.06 212 ALA A CA 1
ATOM 1694 C C . ALA A 1 212 ? -16.609 0.549 23.190 1.00 97.06 212 ALA A C 1
ATOM 1696 O O . ALA A 1 212 ? -16.223 1.528 22.556 1.00 97.06 212 ALA A O 1
ATOM 1697 N N . THR A 1 213 ? -15.868 -0.546 23.321 1.00 97.12 213 THR A N 1
ATOM 1698 C CA . THR A 1 213 ? -14.604 -0.778 22.624 1.00 97.12 213 THR A CA 1
ATOM 1699 C C . THR A 1 213 ? -14.886 -1.421 21.275 1.00 97.12 213 THR A C 1
ATOM 1701 O O . THR A 1 213 ? -15.501 -2.488 21.211 1.00 97.12 213 THR A O 1
ATOM 1704 N N . PHE A 1 214 ? -14.381 -0.807 20.212 1.00 97.12 214 PHE A N 1
ATOM 1705 C CA . PHE A 1 214 ? -14.380 -1.350 18.859 1.00 97.12 214 PHE A CA 1
ATOM 1706 C C . PHE A 1 214 ? -12.959 -1.825 18.534 1.00 97.12 214 PHE A C 1
ATOM 1708 O O . PHE A 1 214 ? -12.018 -1.039 18.685 1.00 97.12 214 PHE A O 1
ATOM 1715 N N . PRO A 1 215 ? -12.750 -3.100 18.164 1.00 96.25 215 PRO A N 1
ATOM 1716 C CA . PRO A 1 215 ? -11.418 -3.652 17.925 1.00 96.25 215 PRO A CA 1
ATOM 1717 C C . PRO A 1 215 ? -10.838 -3.220 16.571 1.00 96.25 215 PRO A C 1
ATOM 1719 O O . PRO A 1 215 ? -11.554 -2.744 15.690 1.00 96.25 215 PRO A O 1
ATOM 1722 N N . ASP A 1 216 ? -9.534 -3.447 16.382 1.00 95.31 216 ASP A N 1
ATOM 1723 C CA . ASP A 1 216 ? -8.885 -3.307 15.074 1.00 95.31 216 ASP A CA 1
ATOM 1724 C C . ASP A 1 216 ? -9.644 -4.111 14.006 1.00 95.31 216 ASP A C 1
ATOM 1726 O O . ASP A 1 216 ? -9.810 -5.324 14.135 1.00 95.31 216 ASP A O 1
ATOM 1730 N N . THR A 1 217 ? -10.082 -3.444 12.939 1.00 95.19 217 THR A N 1
ATOM 1731 C CA . THR A 1 217 ? -10.913 -4.051 11.890 1.00 95.19 217 THR A CA 1
ATOM 1732 C C . THR A 1 217 ? -10.330 -3.768 10.512 1.00 95.19 217 THR A C 1
ATOM 1734 O O . THR A 1 217 ? -10.205 -2.612 10.107 1.00 95.19 217 THR A O 1
ATOM 1737 N N . VAL A 1 218 ? -9.976 -4.822 9.771 1.00 94.62 218 VAL A N 1
ATOM 1738 C CA . VAL A 1 218 ? -9.482 -4.713 8.388 1.00 94.62 218 VAL A CA 1
ATOM 1739 C C . VAL A 1 218 ? -10.612 -4.284 7.454 1.00 94.62 218 VAL A C 1
ATOM 1741 O O . VAL A 1 218 ? -11.750 -4.731 7.598 1.00 94.62 218 VAL A O 1
ATOM 1744 N N . THR A 1 219 ? -10.303 -3.420 6.487 1.00 93.44 219 THR A N 1
ATOM 1745 C CA . THR A 1 219 ? -11.296 -2.960 5.512 1.00 93.44 219 THR A CA 1
ATOM 1746 C C . THR A 1 219 ? -11.733 -4.079 4.559 1.00 93.44 219 THR A C 1
ATOM 1748 O O . THR A 1 219 ? -11.014 -5.055 4.329 1.00 93.44 219 THR A O 1
ATOM 1751 N N . GLY A 1 220 ? -12.938 -3.952 3.998 1.00 89.25 220 GLY A N 1
ATOM 1752 C CA . GLY A 1 220 ? -13.478 -4.934 3.057 1.00 89.25 220 GLY A CA 1
ATOM 1753 C C . GLY A 1 220 ? -12.771 -4.946 1.692 1.00 89.25 220 GLY A C 1
ATOM 1754 O O . GLY A 1 220 ? -11.965 -4.073 1.361 1.00 89.25 220 GLY A O 1
ATOM 1755 N N . SER A 1 221 ? -13.090 -5.952 0.867 1.00 86.69 221 SER A N 1
ATOM 1756 C CA . SER A 1 221 ? -12.481 -6.145 -0.459 1.00 86.69 221 SER A CA 1
ATOM 1757 C C . SER A 1 221 ? -12.977 -5.168 -1.528 1.00 86.69 221 SER A C 1
ATOM 1759 O O . SER A 1 221 ? -12.211 -4.859 -2.441 1.00 86.69 221 SER A O 1
ATOM 1761 N N . GLU A 1 222 ? -14.183 -4.594 -1.384 1.00 86.88 222 GLU A N 1
ATOM 1762 C CA . GLU A 1 222 ? -14.864 -3.731 -2.381 1.00 86.88 222 GLU A CA 1
ATOM 1763 C C . GLU A 1 222 ? -14.798 -2.228 -2.074 1.00 86.88 222 GLU A C 1
ATOM 1765 O O . GLU A 1 222 ? -14.767 -1.829 -0.910 1.00 86.88 222 GLU A O 1
ATOM 1770 N N . PHE A 1 223 ? -14.672 -1.368 -3.091 1.00 82.38 223 PHE A N 1
ATOM 1771 C CA . PHE A 1 223 ? -14.356 0.061 -2.888 1.00 82.38 223 PHE A CA 1
ATOM 1772 C C . PHE A 1 223 ? -15.375 0.803 -2.018 1.00 82.38 223 PHE A C 1
ATOM 1774 O O . PHE A 1 223 ? -15.012 1.729 -1.309 1.00 82.38 223 PHE A O 1
ATOM 1781 N N . SER A 1 224 ? -16.632 0.368 -2.041 1.00 87.50 224 SER A N 1
ATOM 1782 C CA . SER A 1 224 ? -17.729 0.902 -1.233 1.00 87.50 224 SER A CA 1
ATOM 1783 C C . SER A 1 224 ? -18.099 0.002 -0.048 1.00 87.50 224 SER A C 1
ATOM 1785 O O . SER A 1 224 ? -19.194 0.125 0.500 1.00 87.50 224 SER A O 1
ATOM 1787 N N . SER A 1 225 ? -17.229 -0.937 0.343 1.00 89.81 225 SER A N 1
ATOM 1788 C CA . SER A 1 225 ? -17.511 -1.858 1.444 1.00 89.81 225 SER A CA 1
ATOM 1789 C C . SER A 1 225 ? -17.598 -1.123 2.779 1.00 89.81 225 SER A C 1
ATOM 1791 O O . SER A 1 225 ? -16.711 -0.331 3.106 1.00 89.81 225 SER A O 1
ATOM 1793 N N . LEU A 1 226 ? -18.608 -1.473 3.572 1.00 94.00 226 LEU A N 1
ATOM 1794 C CA . LEU A 1 226 ? -18.755 -1.068 4.964 1.00 94.00 226 LEU A CA 1
ATOM 1795 C C . LEU A 1 226 ? -18.805 -2.330 5.821 1.00 94.00 226 LEU A C 1
ATOM 1797 O O . LEU A 1 226 ? -19.717 -3.141 5.672 1.00 94.00 226 LEU A O 1
ATOM 1801 N N . VAL A 1 227 ? -17.812 -2.510 6.686 1.00 95.19 227 VAL A N 1
ATOM 1802 C CA . VAL A 1 227 ? -17.756 -3.657 7.599 1.00 95.19 227 VAL A CA 1
ATOM 1803 C C . VAL A 1 227 ? -18.466 -3.264 8.890 1.00 95.19 227 VAL A C 1
ATOM 1805 O O . VAL A 1 227 ? -17.969 -2.399 9.608 1.00 95.19 227 VAL A O 1
ATOM 1808 N N . GLU A 1 228 ? -19.633 -3.853 9.162 1.00 96.19 228 GLU A N 1
ATOM 1809 C CA . GLU A 1 228 ? -20.328 -3.694 10.448 1.00 96.19 228 GLU A CA 1
ATOM 1810 C C . GLU A 1 228 ? -19.530 -4.398 11.553 1.00 96.19 228 GLU A C 1
ATOM 1812 O O . GLU A 1 228 ? -19.119 -5.549 11.400 1.00 96.19 228 GLU A O 1
ATOM 1817 N N . VAL A 1 229 ? -19.317 -3.696 12.663 1.00 97.25 229 VAL A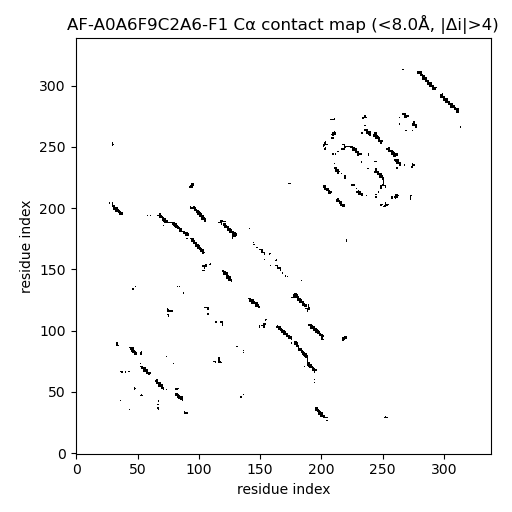 N 1
ATOM 1818 C CA . VAL A 1 229 ? -18.585 -4.181 13.832 1.00 97.25 229 VAL A CA 1
ATOM 1819 C C . VAL A 1 229 ? -19.408 -3.916 15.078 1.00 97.25 229 VAL A C 1
ATOM 1821 O O . VAL A 1 229 ? -19.795 -2.781 15.359 1.00 97.25 229 VAL A O 1
ATOM 1824 N N . GLU A 1 230 ? -19.653 -4.980 15.830 1.00 96.56 230 GLU A N 1
ATOM 1825 C CA . GLU A 1 230 ? -20.286 -4.922 17.139 1.00 96.56 230 GLU A CA 1
ATOM 1826 C C . GLU A 1 230 ? -19.244 -4.546 18.200 1.00 96.56 230 GLU A C 1
ATOM 1828 O O . GLU A 1 230 ? -18.153 -5.120 18.263 1.00 96.56 230 GLU A O 1
ATOM 1833 N N . GLY A 1 231 ? -19.561 -3.526 18.992 1.00 96.12 231 GLY A N 1
ATOM 1834 C CA . GLY A 1 231 ? -18.715 -3.046 20.075 1.00 96.12 231 GLY A CA 1
ATOM 1835 C C . GLY A 1 231 ? -18.902 -3.878 21.339 1.00 96.12 231 GLY A C 1
ATOM 1836 O O . GLY A 1 231 ? -19.960 -4.450 21.579 1.00 96.12 231 GLY A O 1
ATOM 1837 N N . MET A 1 232 ? -17.882 -3.911 22.191 1.00 96.81 232 MET A N 1
ATOM 1838 C CA . MET A 1 232 ? -17.960 -4.548 23.509 1.00 96.81 232 MET A CA 1
ATOM 1839 C C . MET A 1 232 ? -17.951 -3.483 24.598 1.00 96.81 232 MET A C 1
ATOM 1841 O O . MET A 1 232 ? -17.037 -2.660 24.633 1.00 96.81 232 MET A O 1
ATOM 1845 N N . CYS A 1 233 ? -18.927 -3.497 25.508 1.00 96.75 233 CYS A N 1
ATOM 1846 C CA . CYS A 1 233 ? -18.942 -2.548 26.620 1.00 96.75 233 CYS A CA 1
ATOM 1847 C C . CYS A 1 233 ? -17.637 -2.590 27.423 1.00 96.75 233 CYS A C 1
ATOM 1849 O O . CYS A 1 233 ? -17.099 -3.663 27.711 1.00 96.75 233 CYS A O 1
ATOM 1851 N N . VAL A 1 234 ? -17.134 -1.410 27.794 1.00 96.88 234 VAL A N 1
ATOM 1852 C CA . VAL A 1 234 ? -15.965 -1.291 28.672 1.00 96.88 234 VAL A CA 1
ATOM 1853 C C . VAL A 1 234 ? -16.244 -1.919 30.041 1.00 96.88 234 VAL A C 1
ATOM 1855 O O . VAL A 1 234 ? -17.388 -2.185 30.419 1.00 96.88 234 VAL A O 1
ATOM 1858 N N . SER A 1 235 ? -15.185 -2.158 30.812 1.00 95.88 235 SER A N 1
ATOM 1859 C CA . SER A 1 235 ? -15.298 -2.672 32.179 1.00 95.88 235 SER A CA 1
ATOM 1860 C C . SER A 1 235 ? -16.296 -1.858 33.008 1.00 95.88 235 SER A C 1
ATOM 1862 O O . SER A 1 235 ? -16.304 -0.631 32.958 1.00 95.88 235 SER A O 1
ATOM 1864 N N . ASP A 1 236 ? -17.126 -2.564 33.777 1.00 95.31 236 ASP A N 1
ATOM 1865 C CA . ASP A 1 236 ? -18.171 -1.979 34.626 1.00 95.31 236 ASP A CA 1
ATOM 1866 C C . ASP A 1 236 ? -19.263 -1.181 33.877 1.00 95.31 236 ASP A C 1
ATOM 1868 O O . ASP A 1 236 ? -20.045 -0.465 34.504 1.00 95.31 236 ASP A O 1
ATOM 1872 N N . ALA A 1 237 ? -19.386 -1.373 32.560 1.00 96.06 237 ALA A N 1
ATOM 1873 C CA . ALA A 1 237 ? -20.518 -0.939 31.746 1.00 96.06 237 ALA A CA 1
ATOM 1874 C C . ALA A 1 237 ? -21.377 -2.129 31.274 1.00 96.06 237 ALA A C 1
ATOM 1876 O O . ALA A 1 237 ? -20.954 -3.289 31.310 1.00 96.06 237 ALA A O 1
ATOM 1877 N N . GLU A 1 238 ? -22.608 -1.843 30.868 1.00 94.94 238 GLU A N 1
ATOM 1878 C CA . GLU A 1 238 ? -23.570 -2.787 30.302 1.00 94.94 238 GLU A CA 1
ATOM 1879 C C . GLU A 1 238 ? -24.345 -2.151 29.143 1.00 94.94 238 GLU A C 1
ATOM 1881 O O . GLU A 1 238 ? -24.408 -0.925 29.025 1.00 94.94 238 GLU A O 1
ATOM 1886 N N . GLU A 1 239 ? -24.895 -2.983 28.261 1.00 94.19 239 GLU A N 1
ATOM 1887 C CA . GLU A 1 239 ? -25.704 -2.512 27.137 1.00 94.19 239 GLU A CA 1
ATOM 1888 C C . GLU A 1 239 ? -27.015 -1.905 27.643 1.00 94.19 239 GLU A C 1
ATOM 1890 O O . GLU A 1 239 ? -27.696 -2.471 28.502 1.00 94.19 239 GLU A O 1
ATOM 1895 N N . GLU A 1 240 ? -27.386 -0.749 27.095 1.00 87.69 240 G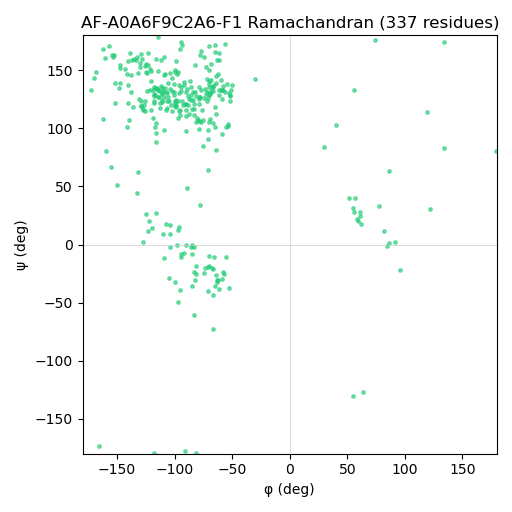LU A N 1
ATOM 1896 C CA . GLU A 1 240 ? -28.732 -0.216 27.285 1.00 87.69 240 GLU A CA 1
ATOM 1897 C C . GLU A 1 240 ? -29.720 -1.094 26.495 1.00 87.69 240 GLU A C 1
ATOM 1899 O O . GLU A 1 240 ? -29.425 -1.524 25.380 1.00 87.69 240 GLU A O 1
ATOM 1904 N N . ALA A 1 241 ? -30.875 -1.408 27.090 1.00 85.62 241 ALA A N 1
ATOM 1905 C CA . ALA A 1 241 ? -31.831 -2.354 26.513 1.00 85.62 241 ALA A CA 1
ATOM 1906 C C . ALA A 1 241 ? -32.207 -1.986 25.063 1.00 85.62 241 ALA A C 1
ATOM 1908 O O . ALA A 1 241 ? -32.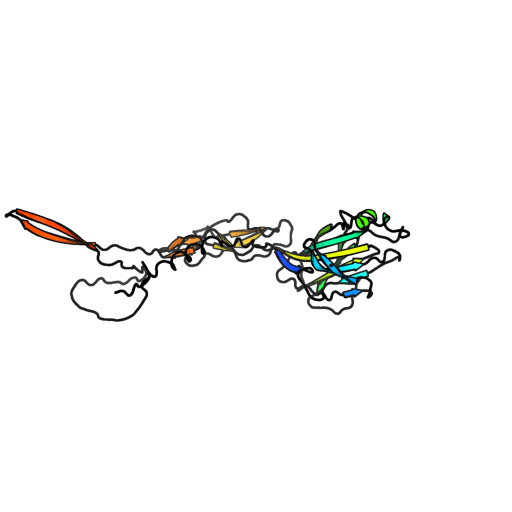558 -0.840 24.785 1.00 85.62 241 ALA A O 1
ATOM 1909 N N . ASP A 1 242 ? -32.135 -2.975 24.164 1.00 83.56 242 ASP A N 1
ATOM 1910 C CA . ASP A 1 242 ? -32.369 -2.849 22.717 1.00 83.56 242 ASP A CA 1
ATOM 1911 C C . ASP A 1 242 ? -31.447 -1.840 21.992 1.00 83.56 242 ASP A C 1
ATOM 1913 O O . ASP A 1 242 ? -31.780 -1.361 20.907 1.00 83.56 242 ASP A O 1
ATOM 1917 N N . ASN A 1 243 ? -30.280 -1.521 22.568 1.00 89.44 243 ASN A N 1
ATOM 1918 C CA . ASN A 1 243 ? -29.379 -0.481 22.066 1.00 89.44 243 ASN A CA 1
ATOM 1919 C C . ASN A 1 243 ? -27.902 -0.922 21.982 1.00 89.44 243 ASN A C 1
ATOM 1921 O O . ASN A 1 243 ? -26.996 -0.180 22.378 1.00 89.44 243 ASN A O 1
ATOM 1925 N N . SER A 1 244 ? -27.657 -2.130 21.462 1.00 94.00 244 SER A N 1
ATOM 1926 C CA . SER A 1 244 ? -26.310 -2.699 21.328 1.00 94.00 244 SER A CA 1
ATOM 1927 C C . SER A 1 244 ? -25.386 -1.805 20.479 1.00 94.00 244 SER A C 1
ATOM 1929 O O . SER A 1 244 ? -25.793 -1.347 19.404 1.00 94.00 244 SER A O 1
ATOM 1931 N N . PRO A 1 245 ? -24.148 -1.538 20.937 1.00 96.44 245 PRO A N 1
ATOM 1932 C CA . PRO A 1 245 ? -23.222 -0.630 20.269 1.00 96.44 245 PRO A CA 1
ATOM 1933 C C . PRO A 1 245 ? -22.664 -1.237 18.975 1.00 96.44 245 PRO A C 1
ATOM 1935 O O . PRO A 1 245 ? -22.125 -2.341 18.962 1.00 96.44 245 PRO A O 1
ATOM 1938 N N . LYS A 1 246 ? -22.740 -0.494 17.875 1.00 96.69 246 LYS A N 1
ATOM 1939 C CA . LYS A 1 246 ? -22.283 -0.894 16.542 1.00 96.69 246 LYS A CA 1
ATOM 1940 C C . LYS A 1 246 ? -21.638 0.272 15.807 1.00 96.69 246 LYS A C 1
ATOM 1942 O O . LYS A 1 246 ? -22.070 1.416 15.932 1.00 96.69 246 LYS A O 1
ATOM 1947 N N . MET A 1 247 ? -20.642 -0.026 14.984 1.00 96.75 247 MET A N 1
ATOM 1948 C CA . MET A 1 247 ? -19.995 0.928 14.081 1.00 96.75 247 MET A CA 1
ATOM 1949 C C . MET A 1 247 ? -19.723 0.282 12.727 1.00 96.75 247 MET A C 1
ATOM 1951 O O . MET A 1 247 ? -19.764 -0.936 12.587 1.00 96.75 247 MET A O 1
ATOM 1955 N N . HIS A 1 248 ? -19.433 1.107 11.724 1.00 96.44 248 HIS A N 1
ATOM 1956 C CA . HIS A 1 248 ? -19.032 0.629 10.404 1.00 96.44 248 HIS A CA 1
ATOM 1957 C C . HIS A 1 248 ? -17.617 1.104 10.084 1.00 96.44 248 HIS A C 1
ATOM 1959 O O . HIS A 1 248 ? -17.334 2.297 10.195 1.00 96.44 248 HIS A O 1
ATOM 1965 N N . CYS A 1 249 ? -16.750 0.186 9.666 1.00 95.75 249 CYS A N 1
ATOM 1966 C CA . CYS A 1 249 ? -15.424 0.499 9.145 1.00 95.75 249 CYS A CA 1
ATOM 1967 C C . CYS A 1 249 ? -15.492 0.678 7.620 1.00 95.75 249 CYS A C 1
ATOM 1969 O O . CYS A 1 249 ? -15.916 -0.236 6.904 1.00 95.75 249 CYS A O 1
ATOM 1971 N N . SER A 1 250 ? -15.101 1.854 7.124 1.00 94.25 250 SER A N 1
ATOM 1972 C CA . SER A 1 250 ? -15.091 2.181 5.694 1.00 94.25 250 SER A CA 1
ATOM 1973 C C . SER A 1 250 ? -13.903 1.568 4.952 1.00 94.25 250 SER A C 1
ATOM 1975 O O . SER A 1 250 ? -12.890 1.206 5.549 1.00 94.25 250 SER A O 1
ATOM 1977 N N . ALA A 1 251 ? -13.985 1.514 3.621 1.00 91.56 251 ALA A N 1
ATOM 1978 C CA . ALA A 1 251 ? -12.890 1.092 2.746 1.00 91.56 251 ALA A CA 1
ATOM 1979 C C . ALA A 1 251 ? -11.601 1.932 2.907 1.00 91.56 251 ALA A C 1
ATOM 1981 O O . ALA A 1 251 ? -10.496 1.452 2.628 1.00 91.56 251 ALA A O 1
ATOM 1982 N N . GLU A 1 252 ? -11.728 3.168 3.389 1.00 90.75 252 GLU A N 1
ATOM 1983 C CA . GLU A 1 252 ? -10.644 4.122 3.627 1.00 90.75 252 GLU A CA 1
ATOM 1984 C C . GLU A 1 252 ? -9.985 3.957 5.006 1.00 90.75 252 GLU A C 1
ATOM 1986 O O . GLU A 1 252 ? -9.013 4.661 5.296 1.00 90.75 252 GLU A O 1
ATOM 1991 N N . GLY A 1 253 ? -10.473 3.030 5.836 1.00 93.25 253 GLY A N 1
ATOM 1992 C CA . GLY A 1 253 ? -9.995 2.826 7.205 1.00 93.25 253 GLY A CA 1
ATOM 1993 C C . GLY A 1 253 ? -10.532 3.876 8.177 1.00 93.25 253 GLY A C 1
ATOM 1994 O O . GLY A 1 253 ? -9.822 4.280 9.098 1.00 93.25 253 GLY A O 1
ATOM 1995 N N . GLU A 1 254 ? -11.756 4.364 7.950 1.00 93.25 254 GLU A N 1
ATOM 1996 C CA . GLU A 1 254 ? -12.434 5.304 8.843 1.00 93.25 254 GLU A CA 1
ATOM 1997 C C . GLU A 1 254 ? -13.628 4.657 9.536 1.00 93.25 254 GLU A C 1
ATOM 1999 O O . GLU A 1 254 ? -14.455 3.990 8.914 1.00 93.25 254 GLU A O 1
ATOM 2004 N N . TRP A 1 255 ? -13.731 4.901 10.839 1.00 94.88 255 TRP A N 1
ATOM 2005 C CA . TRP A 1 255 ? -14.925 4.587 11.602 1.00 94.88 255 TRP A CA 1
ATOM 2006 C C . TRP A 1 255 ? -16.033 5.589 11.281 1.00 94.88 255 TRP A C 1
ATOM 2008 O O . TRP A 1 255 ? -15.837 6.801 11.380 1.00 94.88 255 TRP A O 1
ATOM 2018 N N . LEU A 1 256 ? -17.197 5.076 10.894 1.00 94.62 256 LEU A N 1
ATOM 2019 C CA . LEU A 1 256 ? -18.396 5.869 10.633 1.00 94.62 256 LEU A CA 1
ATOM 2020 C C . LEU A 1 256 ? -19.259 6.017 11.894 1.00 94.62 256 LEU A C 1
ATOM 2022 O O . LEU A 1 256 ? -18.899 5.552 12.967 1.00 94.62 256 LEU A O 1
ATOM 2026 N N . VAL A 1 257 ? -20.407 6.684 11.761 1.00 94.25 257 VAL A N 1
ATOM 2027 C CA . VAL A 1 257 ? -21.288 7.061 12.878 1.00 94.25 257 VAL A CA 1
ATOM 2028 C C . VAL A 1 257 ? -21.627 5.857 13.780 1.00 94.25 257 VAL A C 1
ATOM 2030 O O . VAL A 1 257 ? -22.103 4.841 13.263 1.00 94.25 257 VAL A O 1
ATOM 2033 N N . PRO A 1 258 ? -21.422 5.966 15.109 1.00 93.69 258 PRO A N 1
ATOM 2034 C CA . PRO A 1 258 ? -21.801 4.921 16.050 1.00 93.69 258 PRO A CA 1
ATOM 2035 C C . PRO A 1 258 ? -23.319 4.832 16.220 1.00 93.69 258 PRO A C 1
ATOM 2037 O O . PRO A 1 258 ? -24.027 5.840 16.257 1.00 93.69 258 PRO A O 1
ATOM 2040 N N . ILE A 1 259 ? -23.808 3.603 16.350 1.00 94.12 259 ILE A N 1
ATOM 2041 C CA . ILE A 1 259 ? -25.201 3.252 16.625 1.00 94.12 259 ILE A CA 1
ATOM 2042 C C . ILE A 1 259 ? -25.214 2.544 17.975 1.00 94.12 259 ILE A C 1
ATOM 2044 O O . ILE A 1 259 ? -24.446 1.616 18.182 1.00 94.12 259 ILE A O 1
ATOM 2048 N N . GLY A 1 260 ? -26.069 2.974 18.895 1.00 94.38 260 GLY A N 1
ATOM 2049 C CA . GLY A 1 260 ? -26.112 2.419 20.245 1.00 94.38 260 GLY A CA 1
ATOM 2050 C C . GLY A 1 260 ? -24.965 2.837 21.159 1.00 94.38 260 GLY A C 1
ATOM 2051 O O . GLY A 1 260 ? -24.082 3.621 20.788 1.00 94.38 260 GLY A O 1
ATOM 2052 N N . LYS A 1 261 ? -25.053 2.396 22.416 1.00 94.25 261 LYS A N 1
ATOM 2053 C CA . LYS A 1 261 ? -24.131 2.780 23.492 1.00 94.25 261 LYS A CA 1
ATOM 2054 C C . LYS A 1 261 ? -24.179 1.795 24.653 1.00 94.25 261 LYS A C 1
ATOM 2056 O O . LYS A 1 261 ? -25.178 1.113 24.872 1.00 94.25 261 LYS A O 1
ATOM 2061 N N . CYS A 1 262 ? -23.131 1.827 25.461 1.00 96.19 262 CYS A N 1
ATOM 2062 C CA . CYS A 1 262 ? -23.144 1.233 26.789 1.00 96.19 262 CYS A CA 1
ATOM 2063 C C . CYS A 1 262 ? -23.400 2.301 27.856 1.00 96.19 262 CYS A C 1
ATOM 2065 O O . CYS A 1 262 ? -23.165 3.495 27.650 1.00 96.19 262 CYS A O 1
ATOM 2067 N N . ILE A 1 263 ? -23.875 1.865 29.016 1.00 95.44 263 ILE A N 1
ATOM 2068 C CA . ILE A 1 263 ? -24.063 2.689 30.210 1.00 95.44 263 ILE A CA 1
ATOM 2069 C C . ILE A 1 263 ? -23.297 2.074 31.378 1.00 95.44 263 ILE A C 1
ATOM 2071 O O . ILE A 1 263 ? -23.143 0.858 31.456 1.00 95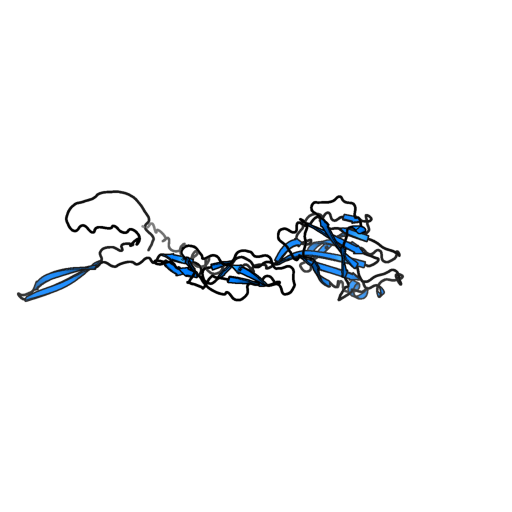.44 263 ILE A O 1
ATOM 2075 N N . CYS A 1 264 ? -22.793 2.901 32.294 1.00 95.06 264 CYS A N 1
ATOM 2076 C CA . CYS A 1 264 ? -22.149 2.377 33.496 1.00 95.06 264 CYS A CA 1
ATOM 2077 C C . CYS A 1 264 ? -23.157 1.606 34.354 1.00 95.06 264 CYS A C 1
ATOM 2079 O O . CYS A 1 264 ? -24.293 2.046 34.545 1.00 95.06 264 CYS A O 1
ATOM 2081 N N . LYS A 1 265 ? -22.717 0.471 34.900 1.00 93.81 265 LYS A N 1
ATOM 2082 C CA . LYS A 1 265 ? -23.505 -0.334 35.836 1.00 93.81 265 LYS A CA 1
ATOM 2083 C C . LYS A 1 265 ? -23.837 0.468 37.090 1.00 93.81 265 LYS A C 1
ATOM 2085 O O . LYS A 1 265 ? -23.135 1.409 37.463 1.00 93.81 265 LYS A O 1
ATOM 2090 N N . ALA A 1 266 ? -24.875 0.040 37.803 1.00 89.75 266 ALA A N 1
ATOM 2091 C CA . ALA A 1 266 ? -25.257 0.648 39.074 1.00 89.75 266 ALA A CA 1
ATOM 2092 C C . ALA A 1 266 ? -24.066 0.743 40.058 1.00 89.75 266 ALA A C 1
ATOM 2094 O O . ALA A 1 266 ? -23.388 -0.249 40.330 1.00 89.75 266 ALA A O 1
ATOM 2095 N N . GLY A 1 267 ? -23.833 1.940 40.608 1.00 87.25 267 GLY A N 1
ATOM 2096 C CA . GLY A 1 267 ? -22.710 2.238 41.511 1.00 87.25 267 GLY A CA 1
ATOM 2097 C C . GLY A 1 267 ? -21.436 2.747 40.821 1.00 87.25 267 GLY A C 1
ATOM 2098 O O . GLY A 1 267 ? -20.438 3.002 41.500 1.00 87.25 267 GLY A O 1
ATOM 2099 N N . PHE A 1 268 ? -21.467 2.912 39.497 1.00 90.75 268 PHE A N 1
ATOM 2100 C CA . PHE A 1 268 ? -20.400 3.517 38.707 1.00 90.75 268 PHE A CA 1
ATOM 2101 C C . PHE A 1 268 ? -20.911 4.748 37.958 1.00 90.75 268 PHE A C 1
ATOM 2103 O O . PHE A 1 268 ? -22.070 4.807 37.553 1.00 90.75 268 PHE A O 1
ATOM 2110 N N . HIS A 1 269 ? -20.027 5.714 37.731 1.00 89.62 269 HIS A N 1
ATOM 2111 C CA . HIS A 1 269 ? -20.285 6.883 36.902 1.00 89.62 269 HIS A CA 1
ATOM 2112 C C . HIS A 1 269 ? -19.276 6.952 35.757 1.00 89.62 269 HIS A C 1
ATOM 2114 O O . HIS A 1 269 ? -18.129 6.516 35.877 1.00 89.62 269 HIS A O 1
ATOM 2120 N N . GLN A 1 270 ? -19.696 7.535 34.638 1.00 93.19 270 GLN A N 1
ATOM 2121 C CA . GLN A 1 270 ? -18.801 7.753 33.511 1.00 93.19 270 GLN A CA 1
ATOM 2122 C C . GLN A 1 270 ? -17.771 8.834 33.856 1.00 93.19 270 GLN A C 1
ATOM 2124 O O . GLN A 1 270 ? -18.111 9.896 34.391 1.00 93.19 270 GLN A O 1
ATOM 2129 N N . LYS A 1 271 ? -16.509 8.580 33.515 1.00 91.56 271 LYS A N 1
ATOM 2130 C CA . LYS A 1 271 ? -15.427 9.562 33.544 1.00 91.56 271 LYS A CA 1
ATOM 2131 C C . LYS A 1 271 ? -14.524 9.348 32.331 1.00 91.56 271 LYS A C 1
ATOM 2133 O O . LYS A 1 271 ? -13.689 8.449 32.309 1.00 91.56 271 LYS A O 1
ATOM 2138 N N . GLY A 1 272 ? -14.711 10.192 31.316 1.00 91.88 272 GLY A N 1
ATOM 2139 C CA . GLY A 1 272 ? -14.114 9.975 29.997 1.00 91.88 272 GLY A CA 1
ATOM 2140 C C . GLY A 1 272 ? -14.658 8.691 29.368 1.00 91.88 272 GLY A C 1
ATOM 2141 O O . GLY A 1 272 ? -15.875 8.493 29.332 1.00 91.88 272 GLY A O 1
ATOM 2142 N N . ASP A 1 273 ? -13.748 7.811 28.958 1.00 93.75 273 ASP A N 1
ATOM 2143 C CA . ASP A 1 273 ? -14.050 6.557 28.252 1.00 93.75 273 ASP A CA 1
ATOM 2144 C C . ASP A 1 273 ? -14.126 5.336 29.189 1.00 93.75 273 ASP A C 1
ATOM 2146 O O . ASP A 1 273 ? -14.071 4.190 28.745 1.00 93.75 273 ASP A O 1
ATOM 2150 N N . ALA A 1 274 ? -14.233 5.568 30.501 1.00 94.44 274 ALA A N 1
ATOM 2151 C CA . ALA A 1 274 ? -14.283 4.526 31.520 1.00 94.44 274 ALA A CA 1
ATOM 2152 C C . ALA A 1 274 ? -15.407 4.761 32.539 1.00 94.44 274 ALA A C 1
ATOM 2154 O O . ALA A 1 274 ? -15.867 5.888 32.749 1.00 94.44 274 ALA A O 1
ATOM 2155 N N . CYS A 1 275 ? -15.808 3.680 33.207 1.00 93.44 275 CYS A N 1
ATOM 2156 C CA . CYS A 1 275 ? -16.706 3.709 34.355 1.00 93.44 275 CYS A CA 1
ATOM 2157 C C . CYS A 1 275 ? -15.889 3.622 35.650 1.00 93.44 275 CYS A C 1
ATOM 2159 O O . CYS A 1 275 ? -15.164 2.654 35.878 1.00 93.44 275 CYS A O 1
ATOM 2161 N N . GLU A 1 276 ? -16.004 4.630 36.512 1.00 90.94 276 GLU A N 1
ATOM 2162 C CA . GLU A 1 276 ? -15.364 4.659 37.830 1.00 90.94 276 GLU A CA 1
ATOM 2163 C C . GLU A 1 276 ? -16.410 4.487 38.932 1.00 90.94 276 GLU A C 1
ATOM 2165 O O . GLU A 1 276 ? -17.549 4.934 38.801 1.00 90.94 276 GLU A O 1
ATOM 2170 N N . ARG A 1 277 ? -16.039 3.828 40.035 1.00 85.75 277 ARG A N 1
ATOM 2171 C CA . ARG A 1 277 ? -16.948 3.688 41.178 1.00 85.75 277 ARG A CA 1
ATOM 2172 C C . ARG A 1 277 ? -17.230 5.045 41.804 1.00 85.75 277 ARG A C 1
ATOM 2174 O O . ARG A 1 277 ? -16.309 5.816 42.063 1.00 85.75 277 ARG A O 1
ATOM 2181 N N . GLU A 1 278 ? -18.490 5.281 42.149 1.00 70.44 278 GLU A N 1
ATOM 2182 C CA . GLU A 1 278 ? -18.856 6.431 42.967 1.00 70.44 278 GLU A CA 1
ATOM 2183 C C . GLU A 1 278 ? -18.281 6.277 44.383 1.00 70.44 278 GLU A C 1
ATOM 2185 O O . GLU A 1 278 ? -18.814 5.545 45.219 1.00 70.44 278 GLU A O 1
ATOM 2190 N N . CYS A 1 279 ? -17.213 7.013 44.696 1.00 59.94 279 CYS A N 1
ATOM 2191 C CA . CYS A 1 279 ? -16.822 7.250 46.084 1.00 59.94 279 CYS A CA 1
ATOM 2192 C C . CYS A 1 279 ? -17.777 8.275 46.708 1.00 59.94 279 CYS A C 1
ATOM 2194 O O . CYS A 1 279 ? -17.505 9.475 46.749 1.00 59.94 279 CYS A O 1
ATOM 2196 N N . SER A 1 280 ? -18.918 7.808 47.213 1.00 49.88 280 SER A N 1
ATOM 2197 C CA . SER A 1 280 ? -19.804 8.637 48.031 1.00 49.88 280 SER A CA 1
ATOM 2198 C C . SER A 1 280 ? -19.253 8.728 49.460 1.00 49.88 280 SER A C 1
ATOM 2200 O O . SER A 1 280 ? -19.443 7.837 50.290 1.00 49.88 280 SER A O 1
ATOM 2202 N N . TYR A 1 281 ? -18.571 9.834 49.769 1.00 45.19 281 TYR A N 1
ATOM 2203 C CA . TYR A 1 281 ? -18.245 10.199 51.147 1.00 45.19 281 TYR A CA 1
ATOM 2204 C C . TYR A 1 281 ? -19.525 10.617 51.874 1.00 45.19 281 TYR A C 1
ATOM 2206 O O . TYR A 1 281 ? -20.053 11.709 51.670 1.00 45.19 281 TYR A O 1
ATOM 2214 N N . ILE A 1 282 ? -20.037 9.754 52.749 1.00 44.00 282 ILE A N 1
ATOM 2215 C CA . ILE A 1 282 ? -21.098 10.153 53.675 1.00 44.00 282 ILE A CA 1
ATOM 2216 C C . ILE A 1 282 ? -20.432 10.881 54.843 1.00 44.00 282 ILE A C 1
ATOM 2218 O O . ILE A 1 282 ? -19.782 10.254 55.679 1.00 44.00 282 ILE A O 1
ATOM 2222 N N . HIS A 1 283 ? -20.623 12.198 54.934 1.00 40.38 283 HIS A N 1
ATOM 2223 C CA . HIS A 1 283 ? -20.304 12.940 56.152 1.00 40.38 283 HIS A CA 1
ATOM 2224 C C . HIS A 1 283 ? -21.321 12.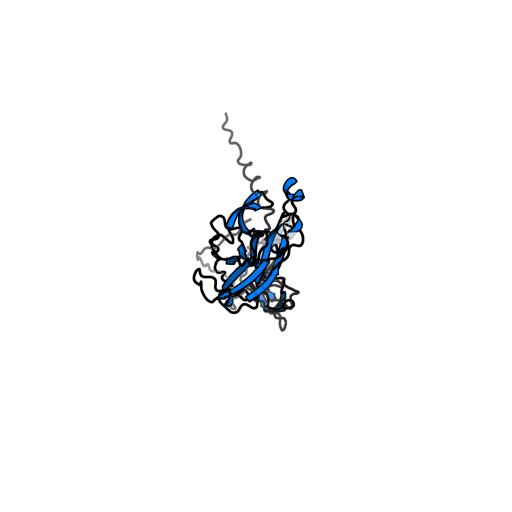585 57.244 1.00 40.38 283 HIS A C 1
ATOM 2226 O O . HIS A 1 283 ? -22.429 13.118 57.287 1.00 40.38 283 HIS A O 1
ATOM 2232 N N . LEU A 1 284 ? -20.949 11.677 58.146 1.00 42.22 284 LEU A N 1
ATOM 2233 C CA . LEU A 1 284 ? -21.667 11.478 59.402 1.00 42.22 284 LEU A CA 1
ATOM 2234 C C . LEU A 1 284 ? -21.229 12.579 60.382 1.00 42.22 284 LEU A C 1
ATOM 2236 O O . LEU A 1 284 ? -20.111 12.566 60.896 1.00 42.22 284 LEU A O 1
ATOM 2240 N N . ALA A 1 285 ? -22.108 13.548 60.638 1.00 48.56 285 ALA A N 1
ATOM 2241 C CA . ALA A 1 285 ? -21.951 14.490 61.745 1.00 48.56 285 ALA A CA 1
ATOM 2242 C C . ALA A 1 285 ? -22.810 14.012 62.924 1.00 48.56 285 ALA A C 1
ATOM 2244 O O . ALA A 1 285 ? -24.019 13.830 62.767 1.00 48.56 285 ALA A O 1
ATOM 2245 N N . LEU A 1 286 ? -22.217 13.812 64.106 1.00 47.72 286 LEU A N 1
ATOM 2246 C CA . LEU A 1 286 ? -23.015 13.722 65.333 1.00 47.72 286 LEU A CA 1
ATOM 2247 C C . LEU A 1 286 ? -23.275 15.145 65.824 1.00 47.72 286 LEU A C 1
ATOM 2249 O O . LEU A 1 286 ? -22.360 15.963 65.925 1.00 47.72 286 LEU A O 1
ATOM 2253 N N . SER A 1 287 ? -24.534 15.429 66.141 1.00 46.47 287 SER A N 1
ATOM 2254 C CA . SER A 1 287 ? -24.927 16.639 66.853 1.00 46.47 287 SER A CA 1
ATOM 2255 C C . SER A 1 287 ? -24.998 16.349 68.350 1.00 46.47 287 SER A C 1
ATOM 2257 O O . SER A 1 287 ? -25.767 15.480 68.771 1.00 46.47 287 SER A O 1
ATOM 2259 N N . SER A 1 288 ? -24.251 17.103 69.151 1.00 50.31 288 SER A N 1
ATOM 2260 C CA . SER A 1 288 ? -24.353 17.092 70.614 1.00 50.31 288 SER A CA 1
ATOM 2261 C C . SER A 1 288 ? -24.944 18.418 71.091 1.00 50.31 288 SER A C 1
ATOM 2263 O O . SER A 1 288 ? -24.480 19.485 70.685 1.00 50.31 288 SER A O 1
ATOM 2265 N N . LEU A 1 289 ? -25.965 18.356 71.952 1.00 47.22 289 LEU A N 1
ATOM 2266 C CA . LEU A 1 289 ? -26.530 19.529 72.623 1.00 47.22 289 LEU A CA 1
ATOM 2267 C C . LEU A 1 289 ? -25.792 19.755 73.946 1.00 47.22 289 LEU A C 1
ATOM 2269 O O . LEU A 1 289 ? -25.815 18.889 74.821 1.00 47.22 289 LEU A O 1
ATOM 2273 N N . TYR A 1 290 ? -25.176 20.921 74.104 1.00 49.72 290 TYR A N 1
ATOM 2274 C CA . TYR A 1 290 ? -24.562 21.349 75.356 1.00 49.72 290 TYR A CA 1
ATOM 2275 C C . TYR A 1 290 ? -25.397 22.452 75.992 1.00 49.72 290 TYR A C 1
ATOM 2277 O O . TYR A 1 290 ? -25.801 23.397 75.319 1.00 49.72 290 TYR A O 1
ATOM 2285 N N . THR A 1 291 ? -25.631 22.354 77.297 1.00 48.38 291 THR A N 1
ATOM 2286 C CA . THR A 1 291 ? -26.312 23.406 78.056 1.00 48.38 291 THR A CA 1
ATOM 2287 C C . THR A 1 291 ? -25.276 24.183 78.856 1.00 48.38 291 THR A C 1
ATOM 2289 O O . THR A 1 291 ? -24.575 23.604 79.685 1.00 48.38 291 THR A O 1
ATOM 2292 N N . VAL A 1 292 ? -25.173 25.487 78.611 1.00 50.75 292 VAL A N 1
ATOM 2293 C CA . VAL A 1 292 ? -24.240 26.390 79.294 1.00 50.75 292 VAL A CA 1
ATOM 2294 C C . VAL A 1 292 ? -25.037 27.404 80.109 1.00 50.75 292 VAL A C 1
ATOM 2296 O O . VAL A 1 292 ? -26.020 27.965 79.632 1.00 50.75 292 VAL A O 1
ATOM 2299 N N . LEU A 1 293 ? -24.624 27.629 81.354 1.00 46.09 293 LEU A N 1
ATOM 2300 C CA . LEU A 1 293 ? -25.234 28.590 82.271 1.00 46.09 293 LEU A CA 1
ATOM 2301 C C . LEU A 1 293 ? -24.315 29.801 82.414 1.00 46.09 293 LEU A C 1
ATOM 2303 O O . LEU A 1 293 ? -23.198 29.671 82.912 1.00 46.09 293 LEU A O 1
ATOM 2307 N N . ILE A 1 294 ? -24.788 30.975 81.999 1.00 53.28 294 ILE A N 1
ATOM 2308 C CA . ILE A 1 294 ? -24.056 32.240 82.146 1.00 53.28 294 ILE A CA 1
ATOM 2309 C C . ILE A 1 294 ? -24.982 33.231 82.846 1.00 53.28 294 ILE A C 1
ATOM 2311 O O . ILE A 1 294 ? -26.074 33.516 82.364 1.00 53.28 294 ILE A O 1
ATOM 2315 N N . GLY A 1 295 ? -24.570 33.722 84.019 1.00 56.03 295 GLY A N 1
ATOM 2316 C CA . GLY A 1 295 ? -25.339 34.719 84.775 1.00 56.03 295 GLY A CA 1
ATOM 2317 C C . GLY A 1 295 ? -26.740 34.261 85.207 1.00 56.03 295 GLY A C 1
ATOM 2318 O O . GLY A 1 295 ? -27.636 35.088 85.318 1.00 56.03 295 GLY A O 1
ATOM 2319 N N . GLY A 1 296 ? -26.952 32.955 85.411 1.00 59.66 296 GLY A N 1
ATOM 2320 C CA . GLY A 1 296 ? -28.251 32.389 85.808 1.00 59.66 296 GLY A CA 1
ATOM 2321 C C . GLY A 1 296 ? -29.219 32.098 84.655 1.00 59.66 296 GLY A C 1
ATOM 2322 O O . GLY A 1 296 ? -30.295 31.559 84.899 1.00 59.66 296 GLY A O 1
ATOM 2323 N N . ILE A 1 297 ? -28.837 32.389 83.406 1.00 49.75 297 ILE A N 1
ATOM 2324 C CA . ILE A 1 297 ? -29.625 32.080 82.206 1.00 49.75 297 ILE A CA 1
ATOM 2325 C C . ILE A 1 297 ? -29.031 30.844 81.519 1.00 49.75 297 ILE A C 1
ATOM 2327 O O . ILE A 1 297 ? -27.814 30.736 81.345 1.00 49.75 297 ILE A O 1
ATOM 2331 N N . THR A 1 298 ? -29.893 29.889 81.164 1.00 54.38 298 THR A N 1
ATOM 2332 C CA . THR A 1 298 ? -29.529 28.661 80.442 1.00 54.38 298 THR A CA 1
ATOM 2333 C C . THR A 1 298 ? -29.526 28.906 78.935 1.00 54.38 298 THR A C 1
ATOM 2335 O O . THR A 1 298 ? -30.513 29.375 78.376 1.00 54.38 298 THR A O 1
ATOM 2338 N N . PHE A 1 299 ? -28.437 28.531 78.266 1.00 46.28 299 PHE A N 1
ATOM 2339 C CA . PHE A 1 299 ? -28.300 28.549 76.810 1.00 46.28 299 PHE A CA 1
ATOM 2340 C C . PHE A 1 299 ? -28.037 27.132 76.299 1.00 46.28 299 PHE A C 1
ATOM 2342 O O . PHE A 1 299 ? -27.180 26.428 76.834 1.00 46.28 299 PHE A O 1
ATOM 2349 N N . SER A 1 300 ? -28.751 26.713 75.256 1.00 47.16 300 SER A N 1
ATOM 2350 C CA . SER A 1 300 ? -28.512 25.437 74.573 1.00 47.16 300 SER A CA 1
ATOM 2351 C C . SER A 1 300 ? -27.710 25.679 73.298 1.00 47.16 300 SER A C 1
ATOM 2353 O O . SER A 1 300 ? -28.138 26.433 72.428 1.00 47.16 300 SER A O 1
ATOM 2355 N N . ILE A 1 301 ? -26.548 25.040 73.183 1.00 46.50 301 ILE A N 1
ATOM 2356 C CA . ILE A 1 301 ? -25.642 25.147 72.039 1.00 46.50 301 ILE A CA 1
ATOM 2357 C C . ILE A 1 301 ? -25.615 23.797 71.324 1.00 46.50 301 ILE A C 1
ATOM 2359 O O . ILE A 1 301 ? -25.276 22.774 71.919 1.00 46.50 301 ILE A O 1
ATOM 2363 N N . LEU A 1 302 ? -25.967 23.798 70.039 1.00 41.41 302 LEU A N 1
ATOM 2364 C CA . LEU A 1 302 ? -25.756 22.658 69.150 1.00 41.41 302 LEU A CA 1
ATOM 2365 C C . LEU A 1 302 ? -24.325 22.697 68.611 1.00 41.41 302 LEU A C 1
ATOM 2367 O O . LEU A 1 302 ? -23.967 23.610 67.870 1.00 41.41 302 LEU A O 1
ATOM 2371 N N . CYS A 1 303 ? -23.523 21.691 68.951 1.00 42.28 303 CYS A N 1
ATOM 2372 C CA . CYS A 1 303 ? -22.204 21.488 68.361 1.00 42.28 303 CYS A CA 1
ATOM 2373 C C . CYS A 1 303 ? -22.237 20.284 67.416 1.00 42.28 303 CYS A C 1
ATOM 2375 O O . CYS A 1 303 ? -22.693 19.203 67.795 1.00 42.28 303 CYS A O 1
ATOM 2377 N N . TYR A 1 304 ? -21.715 20.465 66.203 1.00 47.78 304 TYR A N 1
ATOM 2378 C CA . TYR A 1 304 ? -21.514 19.391 65.232 1.00 47.78 304 TYR A CA 1
ATOM 2379 C C . TYR A 1 304 ? -20.052 18.947 65.273 1.00 47.78 304 TYR A C 1
ATOM 2381 O O . TYR A 1 304 ? -19.157 19.770 65.081 1.00 47.78 304 TYR A O 1
ATOM 2389 N N . THR A 1 305 ? -19.797 17.662 65.519 1.00 47.19 305 THR A N 1
ATOM 2390 C CA . THR A 1 305 ? -18.451 17.083 65.397 1.00 47.19 305 THR A CA 1
ATOM 2391 C C . THR A 1 305 ? -18.367 16.226 64.130 1.00 47.19 305 THR A C 1
ATOM 2393 O O . THR A 1 305 ? -19.215 15.351 63.927 1.00 47.19 305 THR A O 1
ATOM 2396 N N . PRO A 1 306 ? -17.374 16.455 63.246 1.00 48.09 306 PRO A N 1
ATOM 2397 C CA . PRO A 1 306 ? -17.171 15.598 62.084 1.00 48.09 306 PRO A CA 1
ATOM 2398 C C . PRO A 1 306 ? -16.605 14.251 62.545 1.00 48.09 306 PRO A C 1
ATOM 2400 O O . PRO A 1 306 ? -15.575 14.204 63.219 1.00 48.09 306 PRO A O 1
ATOM 2403 N N . ILE A 1 307 ? -17.272 13.147 62.207 1.00 50.25 307 ILE A N 1
ATOM 2404 C CA . ILE A 1 307 ? -16.858 11.796 62.610 1.00 50.25 307 ILE A CA 1
ATOM 2405 C C . ILE A 1 307 ? -16.516 11.021 61.352 1.00 50.25 307 ILE A C 1
ATOM 2407 O O . ILE A 1 307 ? -17.370 10.352 60.795 1.00 50.25 307 ILE A O 1
ATOM 2411 N N . PHE A 1 308 ? -15.255 11.142 60.935 1.00 44.06 308 PHE A N 1
ATOM 2412 C CA . PHE A 1 308 ? -14.592 10.359 59.886 1.00 44.06 308 PHE A CA 1
ATOM 2413 C C . PHE A 1 308 ? -15.251 10.333 58.489 1.00 44.06 308 PHE A C 1
ATOM 2415 O O . PHE A 1 308 ? -16.422 10.023 58.303 1.00 44.06 308 PHE A O 1
ATOM 2422 N N . SER A 1 309 ? -14.436 10.553 57.456 1.00 36.56 309 SER A N 1
ATOM 2423 C CA . SER A 1 309 ? -14.769 10.139 56.092 1.00 36.56 309 SER A CA 1
ATOM 2424 C C . SER A 1 309 ? -14.730 8.609 56.027 1.00 36.56 309 SER A C 1
ATOM 2426 O O . SER A 1 309 ? -13.656 8.020 56.120 1.00 36.56 309 SER A O 1
ATOM 2428 N N . ILE A 1 310 ? -15.887 7.953 55.925 1.00 41.66 310 ILE A N 1
ATOM 2429 C CA . ILE A 1 310 ? -15.976 6.502 55.708 1.00 41.66 310 ILE A CA 1
ATOM 2430 C C . ILE A 1 310 ? -16.224 6.272 54.214 1.00 41.66 310 ILE A C 1
ATOM 2432 O O . ILE A 1 310 ? -17.260 6.691 53.698 1.00 41.66 310 ILE A O 1
ATOM 2436 N N . GLU A 1 311 ? -15.303 5.592 53.528 1.00 35.25 311 GLU A N 1
ATOM 2437 C CA . GLU A 1 311 ? -15.586 4.979 52.224 1.00 35.25 311 GLU A CA 1
ATOM 2438 C C . GLU A 1 311 ? -16.641 3.884 52.429 1.00 35.25 311 GLU A C 1
ATOM 2440 O O . GLU A 1 311 ? -16.384 2.871 53.087 1.00 35.25 311 GLU A O 1
ATOM 2445 N N . LYS A 1 312 ? -17.854 4.069 51.901 1.00 36.94 312 LYS A N 1
ATOM 2446 C CA . LYS A 1 312 ? -18.818 2.968 51.824 1.00 36.94 312 LYS A CA 1
ATOM 2447 C C . LYS A 1 312 ? -18.536 2.135 50.577 1.00 36.94 312 LYS A C 1
ATOM 2449 O O . LYS A 1 312 ? -18.842 2.553 49.469 1.00 36.94 312 LYS A O 1
ATOM 2454 N N . TYR A 1 313 ? -18.070 0.905 50.776 1.00 36.06 313 TYR A N 1
ATOM 2455 C CA . TYR A 1 313 ? -18.236 -0.162 49.791 1.00 36.06 313 TYR A CA 1
ATOM 2456 C C . TYR A 1 313 ? -19.693 -0.646 49.845 1.00 36.06 313 TYR A C 1
ATOM 2458 O O . TYR A 1 313 ? -20.093 -1.310 50.803 1.00 36.06 313 TYR A O 1
ATOM 2466 N N . TYR A 1 314 ? -20.509 -0.316 48.843 1.00 35.75 314 TYR A N 1
ATOM 2467 C CA . TYR A 1 314 ? -21.830 -0.931 48.680 1.00 35.75 314 TYR A CA 1
ATOM 2468 C C . TYR A 1 314 ? -21.721 -2.183 47.804 1.00 35.75 314 TYR A C 1
ATOM 2470 O O . TYR A 1 314 ? -21.698 -2.093 46.586 1.00 35.75 314 TYR A O 1
ATOM 2478 N N . SER A 1 315 ? -21.649 -3.352 48.449 1.00 32.34 315 SER A N 1
ATOM 2479 C CA . SER A 1 315 ? -22.237 -4.621 47.985 1.00 32.34 315 SER A CA 1
ATOM 2480 C C . SER A 1 315 ? -21.912 -5.741 48.985 1.00 32.34 315 SER A C 1
ATOM 2482 O O . SER A 1 315 ? -21.005 -6.545 48.780 1.00 32.34 315 SER A O 1
ATOM 2484 N N . ALA A 1 316 ? -22.670 -5.814 50.079 1.00 27.12 316 ALA A N 1
ATOM 2485 C CA . ALA A 1 316 ? -22.884 -7.068 50.800 1.00 27.12 316 ALA A CA 1
ATOM 2486 C C . ALA A 1 316 ? -24.257 -6.999 51.492 1.00 27.12 316 ALA A C 1
ATOM 2488 O O . ALA A 1 316 ? -24.476 -6.089 52.296 1.00 27.12 316 ALA A O 1
ATOM 2489 N N . PRO A 1 317 ? -25.195 -7.923 51.224 1.00 31.25 317 PRO A N 1
ATOM 2490 C CA . PRO A 1 317 ? -26.561 -7.860 51.743 1.00 31.25 317 PRO A CA 1
ATOM 2491 C C . PRO A 1 317 ? -26.684 -8.295 53.216 1.00 31.25 317 PRO A C 1
ATOM 2493 O O . PRO A 1 317 ? -27.691 -8.882 53.577 1.00 31.25 317 PRO A O 1
ATOM 2496 N N . ASN A 1 318 ? -25.687 -8.033 54.074 1.00 28.25 318 ASN A N 1
ATOM 2497 C CA . ASN A 1 318 ? -25.732 -8.333 55.513 1.00 28.25 318 ASN A CA 1
ATOM 2498 C C . ASN A 1 318 ? -24.704 -7.495 56.302 1.00 28.25 318 ASN A C 1
ATOM 2500 O O . ASN A 1 318 ? -23.638 -7.992 56.660 1.00 28.25 318 ASN A O 1
ATOM 2504 N N . ILE A 1 319 ? -25.010 -6.231 56.616 1.00 32.03 319 ILE A N 1
ATOM 2505 C CA . ILE A 1 319 ? -24.284 -5.486 57.662 1.00 32.03 319 ILE A CA 1
ATOM 2506 C C . ILE A 1 319 ? -25.273 -5.103 58.760 1.00 32.03 319 ILE A C 1
ATOM 2508 O O . ILE A 1 319 ? -26.135 -4.245 58.583 1.00 32.03 319 ILE A O 1
ATOM 2512 N N . VAL A 1 320 ? -25.129 -5.759 59.911 1.00 26.75 320 VAL A N 1
ATOM 2513 C CA . VAL A 1 320 ? -25.834 -5.442 61.155 1.00 26.75 320 VAL A CA 1
ATOM 2514 C C . VAL A 1 320 ? -25.055 -4.342 61.880 1.00 26.75 320 VAL A C 1
ATOM 2516 O O . VAL A 1 320 ? -23.916 -4.548 62.294 1.00 26.75 320 VAL A O 1
ATOM 2519 N N . LEU A 1 321 ? -25.668 -3.170 62.057 1.00 26.27 321 LEU A N 1
ATOM 2520 C CA . LEU A 1 321 ? -25.142 -2.106 62.917 1.00 26.27 321 LEU A CA 1
ATOM 2521 C C . LEU A 1 321 ? -25.444 -2.442 64.384 1.00 26.27 321 LEU A C 1
ATOM 2523 O O . LEU A 1 321 ? -26.583 -2.319 64.832 1.00 26.27 321 LEU A O 1
ATOM 2527 N N . ILE A 1 322 ? -24.428 -2.848 65.147 1.00 26.38 322 ILE A N 1
ATOM 2528 C CA . ILE A 1 322 ? -24.558 -3.058 66.596 1.00 26.38 322 ILE A CA 1
ATOM 2529 C C . ILE A 1 322 ? -24.230 -1.751 67.326 1.00 26.38 322 ILE A C 1
ATOM 2531 O O . ILE A 1 322 ? -23.099 -1.266 67.306 1.00 26.38 322 ILE A O 1
ATOM 2535 N N . ARG A 1 323 ? -25.234 -1.190 68.007 1.00 30.83 323 ARG A N 1
ATOM 2536 C CA . ARG A 1 323 ? -25.099 -0.065 68.940 1.00 30.83 323 ARG A CA 1
ATOM 2537 C C . ARG A 1 323 ? -24.786 -0.616 70.337 1.00 30.83 323 ARG A C 1
ATOM 2539 O O . ARG A 1 323 ? -25.614 -1.316 70.905 1.00 30.83 323 ARG A O 1
ATOM 2546 N N . GLY A 1 324 ? -23.639 -0.246 70.912 1.00 30.53 324 GLY A N 1
ATOM 2547 C CA . GLY A 1 324 ? -23.369 -0.396 72.351 1.00 30.53 324 GLY A CA 1
ATOM 2548 C C . GLY A 1 324 ? -22.182 -1.292 72.730 1.00 30.53 324 GLY A C 1
ATOM 2549 O O . GLY A 1 324 ? -22.207 -2.501 72.545 1.00 30.53 324 GLY A O 1
ATOM 2550 N N . ASN A 1 325 ? -21.163 -0.654 73.317 1.00 35.53 325 ASN A N 1
ATOM 2551 C CA . ASN A 1 325 ? -20.115 -1.169 74.210 1.00 35.53 325 ASN A CA 1
ATOM 2552 C C . ASN A 1 325 ? -19.659 -2.640 74.068 1.00 35.53 325 ASN A C 1
ATOM 2554 O O . ASN A 1 325 ? -19.999 -3.473 74.909 1.00 35.53 325 ASN A O 1
ATOM 2558 N N . ARG A 1 326 ? -18.730 -2.906 73.133 1.00 28.59 326 ARG A N 1
ATOM 2559 C CA . ARG A 1 326 ? -17.474 -3.657 73.384 1.00 28.59 326 ARG A CA 1
ATOM 2560 C C . ARG A 1 326 ? -16.502 -3.588 72.190 1.00 28.59 326 ARG A C 1
ATOM 2562 O O . ARG A 1 326 ? -16.904 -3.573 71.036 1.00 28.59 326 ARG A O 1
ATOM 2569 N N . LYS A 1 327 ? -15.209 -3.521 72.529 1.00 29.95 327 LYS A N 1
ATOM 2570 C CA . LYS A 1 327 ? -14.004 -3.422 71.680 1.00 29.95 327 LYS A CA 1
ATOM 2571 C C . LYS A 1 327 ? -13.851 -4.607 70.712 1.00 29.95 327 LYS A C 1
ATOM 2573 O O . LYS A 1 327 ? -13.957 -5.744 71.160 1.00 29.95 327 LYS A O 1
ATOM 2578 N N . LEU A 1 328 ? -13.392 -4.346 69.485 1.00 25.41 328 LEU A N 1
ATOM 2579 C CA . LEU A 1 328 ? -12.580 -5.294 68.711 1.00 25.41 328 LEU A CA 1
ATOM 2580 C C . LEU A 1 328 ? -11.301 -4.601 68.225 1.00 25.41 328 LEU A C 1
ATOM 2582 O O . LEU A 1 328 ? -11.327 -3.623 67.486 1.00 25.41 328 LEU A O 1
ATOM 2586 N N . ILE A 1 329 ? -10.179 -5.114 68.727 1.00 31.03 329 ILE A N 1
ATOM 2587 C CA . ILE A 1 329 ? -8.820 -4.867 68.254 1.00 31.03 329 ILE A CA 1
ATOM 2588 C C . ILE A 1 329 ? -8.584 -5.873 67.122 1.00 31.03 329 ILE A C 1
ATOM 2590 O O . ILE A 1 329 ? -8.709 -7.072 67.353 1.00 31.03 329 ILE A O 1
ATOM 2594 N N . GLY A 1 330 ? -8.222 -5.403 65.928 1.00 26.20 330 GLY A N 1
ATOM 2595 C CA . GLY A 1 330 ? -7.829 -6.255 64.804 1.00 26.20 330 GLY A CA 1
ATOM 2596 C C . GLY A 1 330 ? -7.067 -5.450 63.754 1.00 26.20 330 GLY A C 1
ATOM 2597 O O . GLY A 1 330 ? -7.640 -4.600 63.086 1.00 26.20 330 GLY A O 1
ATOM 2598 N N . LYS A 1 331 ? -5.754 -5.680 63.656 1.00 30.62 331 LYS A N 1
ATOM 2599 C CA . LYS A 1 331 ? -4.860 -5.097 62.644 1.00 30.62 331 LYS A CA 1
ATOM 2600 C C . LYS A 1 331 ? -5.179 -5.679 61.260 1.00 30.62 331 LYS A C 1
ATOM 2602 O O . LYS A 1 331 ? -5.086 -6.892 61.129 1.00 30.62 331 LYS A O 1
ATOM 2607 N N . GLN A 1 332 ? -5.352 -4.841 60.234 1.00 23.05 332 GLN A N 1
ATOM 2608 C CA . GLN A 1 332 ? -4.666 -4.995 58.939 1.00 23.05 332 GLN A CA 1
ATOM 2609 C C . GLN A 1 332 ? -4.827 -3.755 58.041 1.00 23.05 332 GLN A C 1
ATOM 2611 O O . GLN A 1 332 ? -5.790 -3.006 58.138 1.00 23.05 332 GLN A O 1
ATOM 2616 N N . LYS A 1 333 ? -3.778 -3.532 57.246 1.00 24.84 333 LYS A N 1
ATOM 2617 C CA . LYS A 1 333 ? -3.467 -2.390 56.376 1.00 24.84 333 LYS A CA 1
ATOM 2618 C C . LYS A 1 333 ? -4.479 -2.225 55.230 1.00 24.84 333 LYS A C 1
ATOM 2620 O O . LYS A 1 333 ? -4.781 -3.234 54.610 1.00 24.84 333 LYS A O 1
ATOM 2625 N N . MET A 1 334 ? -4.798 -0.989 54.825 1.00 21.78 334 MET A N 1
ATOM 2626 C CA . MET A 1 334 ? -4.562 -0.525 53.442 1.00 21.78 334 MET A CA 1
ATOM 2627 C C . MET A 1 334 ? -4.827 0.980 53.249 1.00 21.78 334 MET A C 1
ATOM 2629 O O . MET A 1 334 ? -5.826 1.508 53.713 1.00 21.78 334 MET A O 1
ATOM 2633 N N . CYS A 1 335 ? -3.851 1.603 52.582 1.00 21.69 335 CYS A N 1
ATOM 2634 C CA . CYS A 1 335 ? -3.808 2.869 51.842 1.00 21.69 335 CYS A CA 1
ATOM 2635 C C . CYS A 1 335 ? -4.537 4.117 52.373 1.00 21.69 335 CYS A C 1
ATOM 2637 O O . CYS A 1 335 ? -5.716 4.338 52.129 1.00 21.69 335 CYS A O 1
ATOM 2639 N N . LEU A 1 336 ? -3.729 5.017 52.950 1.00 23.75 336 LEU A N 1
ATOM 2640 C CA . LEU A 1 336 ? -3.888 6.461 52.773 1.00 23.75 336 LEU A CA 1
ATOM 2641 C C . LEU A 1 336 ? -3.768 6.807 51.277 1.00 23.75 336 LEU A C 1
ATOM 2643 O O . LEU A 1 336 ? -2.783 6.411 50.651 1.00 23.75 336 LEU A O 1
ATOM 2647 N N . ILE A 1 337 ? -4.685 7.624 50.759 1.00 23.91 337 ILE A N 1
ATOM 2648 C CA . ILE A 1 337 ? -4.426 8.498 49.610 1.00 23.91 337 ILE A CA 1
ATOM 2649 C C . ILE A 1 337 ? -4.515 9.957 50.086 1.00 23.91 337 ILE A C 1
ATOM 2651 O O . ILE A 1 337 ? -5.400 10.332 50.851 1.00 23.91 337 ILE A O 1
ATOM 2655 N N . GLN A 1 338 ? -3.488 10.688 49.661 1.00 26.16 338 GLN A N 1
ATOM 2656 C CA . GLN A 1 338 ? -3.064 12.080 49.840 1.00 26.16 338 GLN A CA 1
ATOM 2657 C C . GLN A 1 338 ? -4.121 13.180 50.059 1.00 26.16 338 GLN A C 1
ATOM 2659 O O . GLN A 1 338 ? -5.133 13.241 49.366 1.00 26.16 338 GLN A O 1
ATOM 2664 N N . MET A 1 339 ? -3.755 14.138 50.926 1.00 29.88 339 MET A N 1
ATOM 2665 C CA . MET A 1 339 ? -3.779 15.569 50.581 1.00 29.88 339 MET A CA 1
ATOM 2666 C C . MET A 1 339 ? -2.389 15.989 50.114 1.00 29.88 339 MET A C 1
ATOM 2668 O O . MET A 1 339 ? -1.411 15.454 50.691 1.00 29.88 339 MET A O 1
#